Protein AF-A0A2M7SIX5-F1 (afdb_monomer_lite)

Structure (mmCIF, N/CA/C/O backbone):
data_AF-A0A2M7SIX5-F1
#
_entry.id   AF-A0A2M7SIX5-F1
#
loop_
_atom_site.group_PDB
_atom_site.id
_atom_site.type_symbol
_atom_site.label_atom_id
_atom_site.label_alt_id
_atom_site.label_comp_id
_atom_site.label_asym_id
_atom_site.label_entity_id
_atom_site.label_seq_id
_atom_site.pdbx_PDB_ins_code
_atom_site.Cartn_x
_atom_site.Cartn_y
_atom_site.Cartn_z
_atom_site.occupancy
_atom_site.B_iso_or_equiv
_atom_site.auth_seq_id
_atom_site.auth_comp_id
_atom_site.auth_asym_id
_atom_site.auth_atom_id
_atom_site.pdbx_PDB_model_num
ATOM 1 N N . MET A 1 1 ? -36.848 12.813 25.650 1.00 53.94 1 MET A N 1
ATOM 2 C CA . MET A 1 1 ? -36.587 12.038 24.407 1.00 53.94 1 MET A CA 1
ATOM 3 C C . MET A 1 1 ? -35.405 12.541 23.567 1.00 53.94 1 MET A C 1
ATOM 5 O O . MET A 1 1 ? -34.676 11.696 23.067 1.00 53.94 1 MET A O 1
ATOM 9 N N . ARG A 1 2 ? -35.163 13.857 23.403 1.00 48.88 2 ARG A N 1
ATOM 10 C CA . ARG A 1 2 ? -33.995 14.375 22.641 1.00 48.88 2 ARG A CA 1
ATOM 11 C C . ARG A 1 2 ? -32.630 13.976 23.234 1.00 48.88 2 ARG A C 1
ATOM 13 O O . ARG A 1 2 ? -31.758 13.559 22.484 1.00 48.88 2 ARG A O 1
ATOM 20 N N . PHE A 1 3 ? -32.482 14.012 24.560 1.00 49.12 3 PHE A N 1
ATOM 21 C CA . PHE A 1 3 ? -31.235 13.637 25.246 1.00 49.12 3 PHE A CA 1
ATOM 22 C C . PHE A 1 3 ? -30.878 12.147 25.123 1.00 49.12 3 PHE A C 1
ATOM 24 O O . PHE A 1 3 ? -29.717 11.823 24.916 1.00 49.12 3 PHE A O 1
ATOM 31 N N . ILE A 1 4 ? -31.871 11.249 25.155 1.00 58.41 4 ILE A N 1
ATOM 32 C CA . ILE A 1 4 ? -31.653 9.800 24.982 1.00 58.41 4 ILE A CA 1
ATOM 33 C C . ILE A 1 4 ? -31.160 9.496 23.563 1.00 58.41 4 ILE A C 1
ATOM 35 O O . ILE A 1 4 ? -30.237 8.709 23.402 1.00 58.41 4 ILE A O 1
ATOM 39 N N . LYS A 1 5 ? -31.716 10.160 22.536 1.00 44.03 5 LYS A N 1
ATOM 40 C CA . LYS A 1 5 ? -31.252 9.993 21.150 1.00 44.03 5 LYS A CA 1
ATOM 41 C C . LYS A 1 5 ? -29.801 10.447 20.974 1.00 44.03 5 LYS A C 1
ATOM 43 O O . LYS A 1 5 ? -29.026 9.705 20.395 1.00 44.03 5 LYS A O 1
ATOM 48 N N . ILE A 1 6 ? -29.425 11.606 21.520 1.00 59.38 6 ILE A N 1
ATOM 49 C CA . ILE A 1 6 ? -28.048 12.127 21.429 1.00 59.38 6 ILE A CA 1
ATOM 50 C C . ILE A 1 6 ? -27.061 11.198 22.150 1.00 59.38 6 ILE A C 1
ATOM 52 O O . ILE A 1 6 ? -26.016 10.873 21.597 1.00 59.38 6 ILE A O 1
ATOM 56 N N . PHE A 1 7 ? -27.411 10.717 23.347 1.00 58.03 7 PHE A N 1
ATOM 57 C CA . PHE A 1 7 ? -26.554 9.810 24.113 1.00 58.03 7 PHE A CA 1
ATOM 58 C C . PHE A 1 7 ? -26.373 8.454 23.412 1.00 58.03 7 PHE A C 1
ATOM 60 O O . PHE A 1 7 ? -25.257 7.947 23.342 1.00 58.03 7 PHE A O 1
ATOM 67 N N . LEU A 1 8 ? -27.442 7.902 22.821 1.00 57.47 8 LEU A N 1
ATOM 68 C CA . LEU A 1 8 ? -27.376 6.653 22.056 1.00 57.47 8 LEU A CA 1
ATOM 69 C C . LEU A 1 8 ? -26.523 6.808 20.789 1.00 57.47 8 LEU A C 1
ATOM 71 O O . LEU A 1 8 ? -25.744 5.918 20.464 1.00 57.47 8 LEU A O 1
ATOM 75 N N . THR A 1 9 ? -26.630 7.944 20.092 1.00 59.19 9 THR A N 1
ATOM 76 C CA . THR A 1 9 ? -25.809 8.239 18.910 1.00 59.19 9 THR A CA 1
ATOM 77 C C . THR A 1 9 ? -24.333 8.377 19.275 1.00 59.19 9 THR A C 1
ATOM 79 O O . THR A 1 9 ? -23.495 7.791 18.601 1.00 59.19 9 THR A O 1
ATOM 82 N N . ILE A 1 10 ? -24.003 9.082 20.362 1.00 60.16 10 ILE A N 1
ATOM 83 C CA . ILE A 1 10 ? -22.612 9.238 20.815 1.00 60.16 10 ILE A CA 1
ATOM 84 C C . ILE A 1 10 ? -22.032 7.889 21.258 1.00 60.16 10 ILE A C 1
ATOM 86 O O . ILE A 1 10 ? -20.939 7.539 20.826 1.00 60.16 10 ILE A O 1
ATOM 90 N N . ALA A 1 11 ? -22.767 7.101 22.048 1.00 53.88 11 ALA A N 1
ATOM 91 C CA . ALA A 1 11 ? -22.321 5.775 22.477 1.00 53.88 11 ALA A CA 1
ATOM 92 C C . ALA A 1 11 ? -22.113 4.821 21.287 1.00 53.88 11 ALA A C 1
ATOM 94 O O . ALA A 1 11 ? -21.130 4.087 21.252 1.00 53.88 11 ALA A O 1
ATOM 95 N N . CYS A 1 12 ? -22.988 4.876 20.278 1.00 49.22 12 CYS A N 1
ATOM 96 C CA . CYS A 1 12 ? -22.852 4.075 19.064 1.00 49.22 12 CYS A CA 1
ATOM 97 C C . CYS A 1 12 ? -21.658 4.535 18.209 1.00 49.22 12 CYS A C 1
ATOM 99 O O . CYS A 1 12 ? -20.889 3.698 17.753 1.00 49.22 12 CYS A O 1
ATOM 101 N N . CYS A 1 13 ? -21.428 5.845 18.061 1.00 50.84 13 CYS A N 1
ATOM 102 C CA . CYS A 1 13 ? -20.254 6.369 17.358 1.00 50.84 13 CYS A CA 1
ATOM 103 C C . CYS A 1 13 ? -18.944 5.988 18.058 1.00 50.84 13 CYS A C 1
ATOM 105 O O . CYS A 1 13 ? -18.010 5.562 17.388 1.00 50.84 13 CYS A O 1
ATOM 107 N N . VAL A 1 14 ? -18.878 6.093 19.391 1.00 54.91 14 VAL A N 1
ATOM 108 C CA . VAL A 1 14 ? -17.699 5.680 20.170 1.00 54.91 14 VAL A CA 1
ATOM 109 C C . VAL A 1 14 ? -17.465 4.177 20.022 1.00 54.91 14 VAL A C 1
ATOM 111 O O . VAL A 1 14 ? -16.345 3.773 19.744 1.00 54.91 14 VAL A O 1
ATOM 114 N N . PHE A 1 15 ? -18.514 3.355 20.103 1.00 49.53 15 PHE A N 1
ATOM 115 C CA . PHE A 1 15 ? -18.397 1.904 19.945 1.00 49.53 15 PHE A CA 1
ATOM 116 C C . PHE A 1 15 ? -17.974 1.493 18.523 1.00 49.53 15 PHE A C 1
ATOM 118 O O . PHE A 1 15 ? -17.108 0.640 18.359 1.00 49.53 15 PHE A O 1
ATOM 125 N N . VAL A 1 16 ? -18.511 2.136 17.481 1.00 53.06 16 VAL A N 1
ATOM 126 C CA . VAL A 1 16 ? -18.127 1.886 16.078 1.00 53.06 16 VAL A CA 1
ATOM 127 C C . VAL A 1 16 ? -16.693 2.346 15.792 1.00 53.06 16 VAL A C 1
ATOM 129 O O . VAL A 1 16 ? -15.974 1.662 15.064 1.00 53.06 16 VAL A O 1
ATOM 132 N N . LEU A 1 17 ? -16.251 3.464 16.378 1.00 50.28 17 LEU A N 1
ATOM 133 C CA . LEU A 1 17 ? -14.862 3.933 16.294 1.00 50.28 17 LEU A CA 1
ATOM 134 C C . LEU A 1 17 ? -13.905 2.991 17.034 1.00 50.28 17 LEU A C 1
ATOM 136 O O . LEU A 1 17 ? -12.850 2.660 16.499 1.00 50.28 17 LEU A O 1
ATOM 140 N N . SER A 1 18 ? -14.292 2.505 18.217 1.00 51.19 18 SER A N 1
ATOM 141 C CA . SER A 1 18 ? -13.538 1.488 18.954 1.00 51.19 18 SER A CA 1
ATOM 142 C C . SER A 1 18 ? -13.409 0.195 18.147 1.00 51.19 18 SER A C 1
ATOM 144 O O . SER A 1 18 ? -12.294 -0.276 17.974 1.00 51.19 18 SER A O 1
ATOM 146 N N . LEU A 1 19 ? -14.494 -0.315 17.553 1.00 49.75 19 LEU A N 1
ATOM 147 C CA . LEU A 1 19 ? -14.470 -1.520 16.709 1.00 49.75 19 LEU A CA 1
ATOM 148 C C . LEU A 1 19 ? -13.652 -1.348 15.418 1.00 49.75 19 LEU A C 1
ATOM 150 O O . LEU A 1 19 ? -12.968 -2.280 14.999 1.00 49.75 19 LEU A O 1
ATOM 154 N N . ARG A 1 20 ? -13.713 -0.171 14.771 1.00 51.44 20 ARG A N 1
ATOM 155 C CA . ARG A 1 20 ? -12.854 0.151 13.614 1.00 51.44 20 ARG A CA 1
ATOM 156 C C . ARG A 1 20 ? -11.374 0.093 14.001 1.00 51.44 20 ARG A C 1
ATOM 158 O O . ARG A 1 20 ? -10.582 -0.460 13.244 1.00 51.44 20 ARG A O 1
ATOM 165 N N . ASN A 1 21 ? -11.025 0.626 15.170 1.00 54.38 21 ASN A N 1
ATOM 166 C CA . ASN A 1 21 ? -9.646 0.671 15.655 1.00 54.38 21 ASN A CA 1
ATOM 167 C C . ASN A 1 21 ? -9.154 -0.682 16.187 1.00 54.38 21 ASN A C 1
ATOM 169 O O . ASN A 1 21 ? -7.981 -0.985 16.019 1.00 54.38 21 ASN A O 1
ATOM 173 N N . SER A 1 22 ? -10.027 -1.518 16.761 1.00 51.16 22 SER A N 1
ATOM 174 C CA . SER A 1 22 ? -9.676 -2.873 17.221 1.00 51.16 22 SER A CA 1
ATOM 175 C C . SER A 1 22 ? -9.166 -3.778 16.098 1.00 51.16 22 SER A C 1
ATOM 177 O O . SER A 1 22 ? -8.464 -4.745 16.365 1.00 51.16 22 SER A O 1
ATOM 179 N N . TYR A 1 23 ? -9.514 -3.474 14.844 1.00 59.09 23 TYR A N 1
ATOM 180 C CA . TYR A 1 23 ? -9.120 -4.276 13.687 1.00 59.09 23 TYR A CA 1
ATOM 181 C C . TYR A 1 23 ? -7.961 -3.682 12.868 1.00 59.09 23 TYR A C 1
ATOM 183 O O . TYR A 1 23 ? -7.355 -4.370 12.044 1.00 59.09 23 TYR A O 1
ATOM 191 N N . ALA A 1 24 ? -7.628 -2.411 13.092 1.00 54.94 24 ALA A N 1
ATOM 192 C CA . ALA A 1 24 ? -6.429 -1.804 12.536 1.00 54.94 24 ALA A CA 1
ATOM 193 C C . ALA A 1 24 ? -5.253 -2.109 13.473 1.00 54.94 24 ALA A C 1
ATOM 195 O O . ALA A 1 24 ? -5.086 -1.470 14.510 1.00 54.94 24 ALA A O 1
ATOM 196 N N . GLY A 1 25 ? -4.461 -3.129 13.150 1.00 58.00 25 GLY A N 1
ATOM 197 C CA . GLY A 1 25 ? -3.472 -3.629 14.098 1.00 58.00 25 GLY A CA 1
ATOM 198 C C . GLY A 1 25 ? -2.509 -4.672 13.535 1.00 58.00 25 GLY A C 1
ATOM 199 O O . GLY A 1 25 ? -2.577 -5.010 12.345 1.00 58.00 25 GLY A O 1
ATOM 200 N N . PRO A 1 26 ? -1.582 -5.146 14.386 1.00 51.16 26 PRO A N 1
ATOM 201 C CA . PRO A 1 26 ? -0.612 -6.166 14.021 1.00 51.16 26 PRO A CA 1
ATOM 202 C C . PRO A 1 26 ? -1.296 -7.490 13.674 1.00 51.16 26 PRO A C 1
ATOM 204 O O . PRO A 1 26 ? -2.333 -7.833 14.241 1.00 51.16 26 PRO A O 1
ATOM 207 N N . ASN A 1 27 ? -0.719 -8.256 12.746 1.00 50.25 27 ASN A N 1
ATOM 208 C CA . ASN A 1 27 ? -1.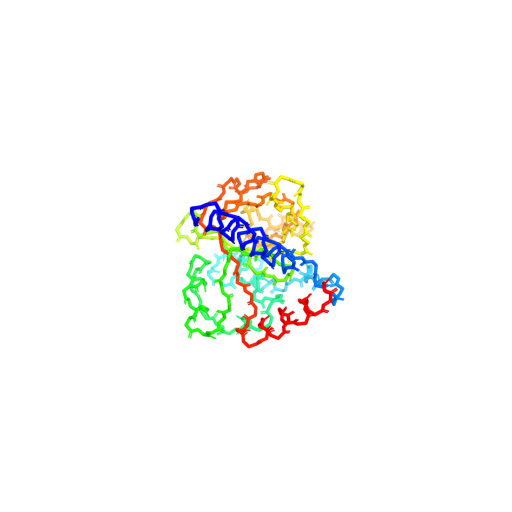163 -9.636 12.541 1.00 50.25 27 ASN A CA 1
ATOM 209 C C . ASN A 1 27 ? -0.641 -10.467 13.725 1.00 50.25 27 ASN A C 1
ATOM 211 O O . ASN A 1 27 ? 0.566 -10.513 13.952 1.00 50.25 27 ASN A O 1
ATOM 215 N N . GLU A 1 28 ? -1.510 -11.174 14.457 1.00 46.97 28 GLU A N 1
ATOM 216 C CA . GLU A 1 28 ? -1.077 -12.067 15.554 1.00 46.97 28 GLU A CA 1
ATOM 217 C C . GLU A 1 28 ? -0.125 -13.188 15.075 1.00 46.97 28 GLU A C 1
ATOM 219 O O . GLU A 1 28 ? 0.549 -13.843 15.869 1.00 46.97 28 GLU A O 1
ATOM 224 N N . SER A 1 29 ? -0.011 -13.386 13.759 1.00 38.78 29 SER A N 1
ATOM 225 C CA . SER A 1 29 ? 0.872 -14.352 13.110 1.00 38.78 29 SER A CA 1
ATOM 226 C C . SER A 1 29 ? 2.280 -13.810 12.812 1.00 38.78 29 SER A C 1
ATOM 228 O O . SER A 1 29 ? 2.776 -14.013 11.708 1.00 38.78 29 SER A O 1
ATOM 230 N N . GLY A 1 30 ? 2.927 -13.127 13.760 1.00 40.81 30 GLY A N 1
ATOM 231 C CA . GLY A 1 30 ? 4.314 -12.661 13.622 1.00 40.81 30 GLY A CA 1
ATOM 232 C C . GLY A 1 30 ? 4.542 -11.632 12.501 1.00 40.81 30 GLY A C 1
ATOM 233 O O . GLY A 1 30 ? 3.728 -11.441 11.600 1.00 40.81 30 GLY A O 1
ATOM 234 N N . SER A 1 31 ? 5.681 -10.937 12.550 1.00 42.91 31 SER A N 1
ATOM 235 C CA . SER A 1 31 ? 6.054 -9.966 11.517 1.00 42.91 31 SER A CA 1
ATOM 236 C C . SER A 1 31 ? 6.064 -10.641 10.146 1.00 42.91 31 SER A C 1
ATOM 238 O O . SER A 1 31 ? 6.771 -11.634 9.953 1.00 42.91 31 SER A O 1
ATOM 240 N N . ILE A 1 32 ? 5.304 -10.100 9.195 1.00 53.12 32 ILE A N 1
ATOM 241 C CA . ILE A 1 32 ? 5.251 -10.630 7.832 1.00 53.12 32 ILE A CA 1
ATOM 242 C C . ILE A 1 32 ? 6.652 -10.552 7.229 1.00 53.12 32 ILE A C 1
ATOM 244 O O . ILE A 1 32 ? 7.206 -9.467 7.043 1.00 53.12 32 ILE A O 1
ATOM 248 N N . ALA A 1 33 ? 7.226 -11.717 6.930 1.00 53.09 33 ALA A N 1
ATOM 249 C CA . ALA A 1 33 ? 8.491 -11.822 6.226 1.00 53.09 33 ALA A CA 1
ATOM 250 C C . ALA A 1 33 ? 8.282 -11.353 4.779 1.00 53.09 33 ALA A C 1
ATOM 252 O O . ALA A 1 33 ? 7.840 -12.112 3.919 1.00 53.09 33 ALA A O 1
ATOM 253 N N . VAL A 1 34 ? 8.555 -10.075 4.528 1.00 58.84 34 VAL A N 1
ATOM 254 C CA . VAL A 1 34 ? 8.598 -9.511 3.178 1.00 58.84 34 VAL A CA 1
ATOM 255 C C . VAL A 1 34 ? 9.927 -9.905 2.540 1.00 58.84 34 VAL A C 1
ATOM 257 O O . VAL A 1 34 ? 10.988 -9.759 3.141 1.00 58.84 34 VAL A O 1
ATOM 260 N N . VAL A 1 35 ? 9.862 -10.433 1.325 1.00 58.84 35 VAL A N 1
ATOM 261 C CA . VAL A 1 35 ? 11.001 -10.912 0.550 1.00 58.84 35 VAL A CA 1
ATOM 262 C C . VAL A 1 35 ? 11.918 -9.739 0.195 1.00 58.84 35 VAL A C 1
ATOM 264 O O . VAL A 1 35 ? 11.567 -8.885 -0.618 1.00 58.84 35 VAL A O 1
ATOM 267 N N . ASP A 1 36 ? 13.123 -9.739 0.770 1.00 52.62 36 ASP A N 1
ATOM 268 C CA . ASP A 1 36 ? 14.182 -8.754 0.488 1.00 52.62 36 ASP A CA 1
ATOM 269 C C . ASP A 1 36 ? 14.844 -8.965 -0.884 1.00 52.62 36 ASP A C 1
ATOM 271 O O . ASP A 1 36 ? 15.360 -8.031 -1.487 1.00 52.62 36 ASP A O 1
ATOM 275 N N . ASN A 1 37 ? 14.817 -10.199 -1.392 1.00 49.09 37 ASN A N 1
ATOM 276 C CA . ASN A 1 37 ? 15.449 -10.604 -2.647 1.00 49.09 37 ASN A CA 1
ATOM 277 C C . ASN A 1 37 ? 14.391 -11.111 -3.638 1.00 49.09 37 ASN A C 1
ATOM 279 O O . ASN A 1 37 ? 14.322 -12.310 -3.921 1.00 49.09 37 ASN A O 1
ATOM 283 N N . TYR A 1 38 ? 13.531 -10.231 -4.161 1.00 54.56 38 TYR A N 1
ATOM 284 C CA . TYR A 1 38 ? 12.647 -10.637 -5.258 1.00 54.56 38 TYR A CA 1
ATOM 285 C C . TYR A 1 38 ? 13.460 -10.706 -6.559 1.00 54.56 38 TYR A C 1
ATOM 287 O O . TYR A 1 38 ? 14.198 -9.783 -6.903 1.00 54.56 38 TYR A O 1
ATOM 295 N N . LYS A 1 39 ? 13.355 -11.823 -7.293 1.00 49.94 39 LYS A N 1
ATOM 296 C CA . LYS A 1 39 ? 13.975 -11.975 -8.619 1.00 49.94 39 LYS A CA 1
ATOM 297 C C . LYS A 1 39 ? 13.284 -11.027 -9.605 1.00 49.94 39 LYS A C 1
ATOM 299 O O . LYS A 1 39 ? 12.345 -11.402 -10.283 1.00 49.94 39 LYS A O 1
ATOM 304 N N . ILE A 1 40 ? 13.711 -9.778 -9.670 1.00 48.44 40 ILE A N 1
ATOM 305 C CA . ILE A 1 40 ? 14.761 -9.387 -10.603 1.00 48.44 40 ILE A CA 1
ATOM 306 C C . ILE A 1 40 ? 14.713 -9.955 -12.037 1.00 48.44 40 ILE A C 1
ATOM 308 O O . ILE A 1 40 ? 15.785 -10.260 -12.551 1.00 48.44 40 ILE A O 1
ATOM 312 N N . PHE A 1 41 ? 13.565 -10.212 -12.675 1.00 41.72 41 PHE A N 1
ATOM 313 C CA . PHE A 1 41 ? 13.570 -10.733 -14.053 1.00 41.72 41 PHE A CA 1
ATOM 314 C C . PHE A 1 41 ? 13.991 -9.635 -15.052 1.00 41.72 41 PHE A C 1
ATOM 316 O O . PHE A 1 41 ? 13.436 -8.544 -15.051 1.00 41.72 41 PHE A O 1
ATOM 323 N N . GLY A 1 42 ? 14.996 -9.905 -15.894 1.00 46.56 42 GLY A N 1
ATOM 324 C CA . GLY A 1 42 ? 15.489 -8.960 -16.905 1.00 46.56 42 GLY A CA 1
ATOM 325 C C . GLY A 1 42 ? 16.957 -9.192 -17.280 1.00 46.56 42 GLY A C 1
ATOM 326 O O . GLY A 1 42 ? 17.703 -9.834 -16.543 1.00 46.56 42 GLY A O 1
ATOM 327 N N . LYS A 1 43 ? 17.390 -8.694 -18.447 1.00 49.75 43 LYS A N 1
ATOM 328 C CA . LYS A 1 43 ? 18.822 -8.621 -18.791 1.00 49.75 43 LYS A CA 1
ATOM 329 C C . LYS A 1 43 ? 19.417 -7.363 -18.154 1.00 49.75 43 LYS A C 1
ATOM 331 O O . LYS A 1 43 ? 18.751 -6.334 -18.135 1.00 49.75 43 LYS A O 1
ATOM 336 N N . ILE A 1 44 ? 20.666 -7.436 -17.689 1.00 50.97 44 ILE A N 1
ATOM 337 C CA . ILE A 1 44 ? 21.427 -6.266 -17.213 1.00 50.97 44 ILE A CA 1
ATOM 338 C C . ILE A 1 44 ? 21.346 -5.155 -18.270 1.00 50.97 44 ILE A C 1
ATOM 340 O O . ILE A 1 44 ? 21.653 -5.401 -19.439 1.00 50.97 44 ILE A O 1
ATOM 344 N N . GLY A 1 45 ? 20.914 -3.959 -17.864 1.00 49.38 45 GLY A N 1
ATOM 345 C CA . GLY A 1 45 ? 20.752 -2.801 -18.748 1.00 49.38 45 GLY A CA 1
ATOM 346 C C . GLY A 1 45 ? 19.454 -2.761 -19.568 1.00 49.38 45 GLY A C 1
ATOM 347 O O . GLY A 1 45 ? 19.318 -1.885 -20.417 1.00 49.38 45 GLY A O 1
ATOM 348 N N . ALA A 1 46 ? 18.501 -3.674 -19.347 1.00 51.78 46 ALA A N 1
ATOM 349 C CA . ALA A 1 46 ? 17.167 -3.555 -19.930 1.00 51.78 46 ALA A CA 1
ATOM 350 C C . ALA A 1 46 ? 16.396 -2.396 -19.275 1.00 51.78 46 ALA A C 1
ATOM 352 O O . ALA A 1 46 ? 16.350 -2.285 -18.048 1.00 51.78 46 ALA A O 1
ATOM 353 N N . GLU A 1 47 ? 15.765 -1.549 -20.091 1.00 49.16 47 GLU A N 1
ATOM 354 C CA . GLU A 1 47 ? 14.761 -0.608 -19.597 1.00 49.16 47 GLU A CA 1
ATOM 355 C C . GLU A 1 47 ? 13.611 -1.391 -18.958 1.00 49.16 47 GLU A C 1
ATOM 357 O O . GLU A 1 47 ? 13.171 -2.413 -19.498 1.00 49.16 47 GLU A O 1
ATOM 362 N N . SER A 1 48 ? 13.128 -0.913 -17.809 1.00 49.69 48 SER A N 1
ATOM 363 C CA . SER A 1 48 ? 11.923 -1.438 -17.171 1.00 49.69 48 SER A CA 1
ATOM 364 C C . SER A 1 48 ? 10.759 -1.326 -18.161 1.00 49.69 48 SER A C 1
ATOM 366 O O . SER A 1 48 ? 10.181 -0.256 -18.350 1.00 49.69 48 SER A O 1
ATOM 368 N N . ARG A 1 49 ? 10.408 -2.440 -18.803 1.00 45.56 49 ARG A N 1
ATOM 369 C CA . ARG A 1 49 ? 9.101 -2.605 -19.436 1.00 45.56 49 ARG A CA 1
ATOM 370 C C . ARG A 1 49 ? 8.126 -3.079 -18.367 1.00 45.56 49 ARG A C 1
ATOM 372 O O . ARG A 1 49 ? 8.536 -3.753 -17.424 1.00 45.56 49 ARG A O 1
ATOM 379 N N . ILE A 1 50 ? 6.855 -2.722 -18.542 1.00 47.78 50 ILE A N 1
ATOM 380 C CA . ILE A 1 50 ? 5.707 -3.227 -17.774 1.00 47.78 50 ILE A CA 1
ATOM 381 C C . ILE A 1 50 ? 5.968 -4.684 -17.344 1.00 47.78 50 ILE A C 1
ATOM 383 O O . ILE A 1 50 ? 6.161 -5.545 -18.204 1.00 47.78 50 ILE A O 1
ATOM 387 N N . GLY A 1 51 ? 6.014 -4.937 -16.031 1.00 48.91 51 GLY A N 1
ATOM 388 C CA . GLY A 1 51 ? 6.237 -6.267 -15.446 1.00 48.91 51 GLY A CA 1
ATOM 389 C C . GLY A 1 51 ? 7.649 -6.568 -14.918 1.00 48.91 51 GLY A C 1
ATOM 390 O O . GLY A 1 51 ? 7.892 -7.704 -14.504 1.00 48.91 51 GLY A O 1
ATOM 391 N N . TYR A 1 52 ? 8.584 -5.607 -14.928 1.00 61.22 52 TYR A N 1
ATOM 392 C CA . TYR A 1 52 ? 9.931 -5.809 -14.382 1.00 61.22 52 TYR A CA 1
ATOM 393 C C . TYR A 1 52 ? 10.347 -4.716 -13.394 1.00 61.22 52 TYR A C 1
ATOM 395 O O . TYR A 1 52 ? 10.602 -3.575 -13.773 1.00 61.22 52 TYR A O 1
ATOM 403 N N . GLY A 1 53 ? 10.477 -5.097 -12.121 1.00 66.25 53 GLY A N 1
ATOM 404 C CA . GLY A 1 53 ? 11.003 -4.231 -11.064 1.00 66.25 53 GLY A CA 1
ATOM 405 C C . GLY A 1 53 ? 10.028 -3.166 -10.558 1.00 66.25 53 GLY A C 1
ATOM 406 O O . GLY A 1 53 ? 10.453 -2.253 -9.865 1.00 66.25 53 GLY A O 1
ATOM 407 N N . GLN A 1 54 ? 8.742 -3.253 -10.908 1.00 81.19 54 GLN A N 1
ATOM 408 C CA . GLN A 1 54 ? 7.743 -2.253 -10.535 1.00 81.19 54 GLN A CA 1
ATOM 409 C C . GLN A 1 54 ? 7.088 -2.562 -9.184 1.00 81.19 54 GLN A C 1
ATOM 411 O O . GLN A 1 54 ? 7.083 -3.703 -8.714 1.00 81.19 54 GLN A O 1
ATOM 416 N N . CYS A 1 55 ? 6.475 -1.546 -8.573 1.00 89.19 55 CYS A N 1
ATOM 417 C CA . CYS A 1 55 ? 5.791 -1.661 -7.283 1.00 89.19 55 CYS A CA 1
ATOM 418 C C . CYS A 1 55 ? 4.724 -2.775 -7.260 1.00 89.19 55 CYS A C 1
ATOM 420 O O . CYS A 1 55 ? 4.636 -3.539 -6.298 1.00 89.19 55 CYS A O 1
ATOM 422 N N . VAL A 1 56 ? 3.977 -2.948 -8.356 1.00 89.69 56 VAL A N 1
ATOM 423 C CA . VAL A 1 56 ? 2.973 -4.017 -8.515 1.00 89.69 56 VAL A CA 1
ATOM 424 C C . VAL A 1 56 ? 3.608 -5.413 -8.513 1.00 89.69 56 VAL A C 1
ATOM 426 O O . VAL A 1 56 ? 3.051 -6.346 -7.932 1.00 89.69 56 VAL A O 1
ATOM 429 N N . ASP A 1 57 ? 4.777 -5.576 -9.132 1.00 83.94 57 ASP A N 1
ATOM 430 C CA . ASP A 1 57 ? 5.470 -6.867 -9.191 1.00 83.94 57 ASP A CA 1
ATOM 431 C C . ASP A 1 57 ? 6.033 -7.248 -7.822 1.00 83.94 57 ASP A C 1
ATOM 433 O O . ASP A 1 57 ? 5.910 -8.398 -7.392 1.00 83.94 57 ASP A O 1
ATOM 437 N N . PHE A 1 58 ? 6.578 -6.266 -7.099 1.00 86.31 58 PHE A N 1
ATOM 438 C CA . PHE A 1 58 ? 6.991 -6.439 -5.711 1.00 86.31 58 PHE A CA 1
ATOM 439 C C . PHE A 1 58 ? 5.823 -6.897 -4.830 1.00 86.31 58 PHE A C 1
ATOM 441 O O . PHE A 1 58 ? 5.974 -7.832 -4.039 1.00 86.31 58 PHE A O 1
ATOM 448 N N . VAL A 1 59 ? 4.637 -6.306 -5.005 1.00 89.50 59 VAL A N 1
ATOM 449 C CA . VAL A 1 59 ? 3.430 -6.749 -4.299 1.00 89.50 59 VAL A CA 1
ATOM 450 C C . VAL A 1 59 ? 3.095 -8.203 -4.632 1.00 89.50 59 VAL A C 1
ATOM 452 O O . VAL A 1 59 ? 2.935 -9.004 -3.716 1.00 89.50 59 VAL A O 1
ATOM 455 N N . LYS A 1 60 ? 3.066 -8.590 -5.912 1.00 86.50 60 LYS A N 1
ATOM 456 C CA . LYS A 1 60 ? 2.786 -9.979 -6.334 1.00 86.50 60 LYS A CA 1
ATOM 457 C C . LYS A 1 60 ? 3.798 -10.994 -5.793 1.00 86.50 60 LYS A C 1
ATOM 459 O O . LYS A 1 60 ? 3.434 -12.131 -5.499 1.00 86.50 60 LYS A O 1
ATOM 464 N N . ALA A 1 61 ? 5.064 -10.606 -5.648 1.00 82.00 61 ALA A N 1
ATOM 465 C CA . ALA A 1 61 ? 6.095 -11.478 -5.087 1.00 82.00 61 ALA A CA 1
ATOM 466 C C . ALA A 1 61 ? 5.858 -11.801 -3.599 1.00 82.00 61 ALA A C 1
ATOM 468 O O . ALA A 1 61 ? 6.259 -12.863 -3.132 1.00 82.00 61 ALA A O 1
ATOM 469 N N . ASN A 1 62 ? 5.189 -10.905 -2.872 1.00 83.12 62 ASN A N 1
ATOM 470 C CA . ASN A 1 62 ? 4.973 -10.996 -1.426 1.00 83.12 62 ASN A CA 1
ATOM 471 C C . ASN A 1 62 ? 3.533 -11.371 -1.040 1.00 83.12 62 ASN A C 1
ATOM 473 O O . ASN A 1 62 ? 3.291 -11.908 0.038 1.00 83.12 62 ASN A O 1
ATOM 477 N N . ARG A 1 63 ? 2.570 -11.111 -1.924 1.00 86.06 63 ARG A N 1
ATOM 478 C CA . ARG A 1 63 ? 1.163 -11.493 -1.803 1.00 86.06 63 ARG A CA 1
ATOM 479 C C . ARG A 1 63 ? 0.855 -12.545 -2.856 1.00 86.06 63 ARG A C 1
ATOM 481 O O . ARG A 1 63 ? 0.424 -12.230 -3.964 1.00 86.06 63 ARG A O 1
ATOM 488 N N . VAL A 1 64 ? 1.126 -13.806 -2.512 1.00 81.88 64 VAL A N 1
ATOM 489 C CA . VAL A 1 64 ? 0.956 -14.956 -3.423 1.00 81.88 64 VAL A CA 1
ATOM 490 C C . VAL A 1 64 ? -0.481 -15.061 -3.935 1.00 81.88 64 VAL A C 1
ATOM 492 O O . VAL A 1 64 ? -0.706 -15.410 -5.088 1.00 81.88 64 VAL A O 1
ATOM 495 N N . ASP A 1 65 ? -1.452 -14.664 -3.116 1.00 84.38 65 ASP A N 1
ATOM 496 C CA . ASP A 1 65 ? -2.865 -14.582 -3.477 1.00 84.38 65 ASP A CA 1
ATOM 497 C C . ASP A 1 65 ? -3.176 -13.540 -4.565 1.00 84.38 65 ASP A C 1
ATOM 499 O O . ASP A 1 65 ? -4.261 -13.574 -5.132 1.00 84.38 65 ASP A O 1
ATOM 503 N N . LEU A 1 66 ? -2.248 -12.630 -4.877 1.00 89.19 66 LEU A N 1
ATOM 504 C CA . LEU A 1 66 ? -2.378 -11.619 -5.932 1.00 89.19 66 LEU A CA 1
ATOM 505 C C . LEU A 1 66 ? -1.624 -11.991 -7.222 1.00 89.19 66 LEU A C 1
ATOM 507 O O . LEU A 1 66 ? -1.650 -11.228 -8.196 1.00 89.19 66 LEU A O 1
ATOM 511 N N . GLN A 1 67 ? -0.933 -13.137 -7.244 1.00 86.06 67 GLN A N 1
ATOM 512 C CA . GLN A 1 67 ? -0.194 -13.618 -8.412 1.00 86.06 67 GLN A CA 1
ATOM 513 C C . GLN A 1 67 ? -1.136 -14.030 -9.548 1.00 86.06 67 GLN A C 1
ATOM 515 O O . GLN A 1 67 ? -2.249 -14.497 -9.330 1.00 86.06 67 GLN A O 1
ATOM 520 N N . GLY A 1 68 ? -0.686 -13.847 -10.793 1.00 84.44 68 GLY A N 1
ATOM 521 C CA . GLY A 1 68 ? -1.453 -14.211 -11.992 1.00 84.44 68 GLY A CA 1
ATOM 522 C C . GLY A 1 68 ? -2.586 -13.248 -12.370 1.00 84.44 68 GLY A C 1
ATOM 523 O O . GLY A 1 68 ? -3.130 -13.368 -13.463 1.00 84.44 68 GLY A O 1
ATOM 524 N N . ILE A 1 69 ? -2.908 -12.261 -11.531 1.00 87.50 69 ILE A N 1
ATOM 525 C CA . ILE A 1 69 ? -3.934 -11.255 -11.830 1.00 87.50 69 ILE A CA 1
ATOM 526 C C . ILE A 1 69 ? -3.304 -10.083 -12.600 1.00 87.50 69 ILE A C 1
ATOM 528 O O . ILE A 1 69 ? -2.238 -9.571 -12.235 1.00 87.50 69 ILE A O 1
ATOM 532 N N . SER A 1 70 ? -3.950 -9.655 -13.685 1.00 88.62 70 SER A N 1
ATOM 533 C CA . SER A 1 70 ? -3.541 -8.473 -14.451 1.00 88.62 70 SER A CA 1
ATOM 534 C C . SER A 1 70 ? -4.270 -7.233 -13.947 1.00 88.62 70 SER A C 1
ATOM 536 O O . SER A 1 70 ? -5.494 -7.236 -13.850 1.00 88.62 70 SER A O 1
ATOM 538 N N . TYR A 1 71 ? -3.514 -6.176 -13.653 1.00 86.38 71 TYR A N 1
ATOM 539 C CA . TYR A 1 71 ? -4.053 -4.897 -13.180 1.00 86.38 71 TYR A CA 1
ATOM 540 C C . TYR A 1 71 ? -3.803 -3.751 -14.160 1.00 86.38 71 TYR A C 1
ATOM 542 O O . TYR A 1 71 ? -4.401 -2.695 -14.001 1.00 86.38 71 TYR A O 1
ATOM 550 N N . GLU A 1 72 ? -2.927 -3.951 -15.150 1.00 84.25 72 GLU A N 1
ATOM 551 C CA . GLU A 1 72 ? -2.303 -2.908 -15.985 1.00 84.25 72 GLU A CA 1
ATOM 552 C C . GLU A 1 72 ? -1.445 -1.922 -15.173 1.00 84.25 72 GLU A C 1
ATOM 554 O O . GLU A 1 72 ? -0.239 -1.842 -15.402 1.00 84.25 72 GLU A O 1
ATOM 559 N N . TYR A 1 73 ? -2.025 -1.265 -14.163 1.00 89.00 73 TYR A N 1
ATOM 560 C CA . TYR A 1 73 ? -1.388 -0.256 -13.316 1.00 89.00 73 TYR A CA 1
ATOM 561 C C . TYR A 1 73 ? -1.795 -0.387 -11.839 1.00 89.00 73 TYR A C 1
ATOM 563 O O . TYR A 1 73 ? -2.826 -0.979 -11.508 1.00 89.00 73 TYR A O 1
ATOM 571 N N . ALA A 1 74 ? -1.001 0.207 -10.944 1.00 93.50 74 ALA A N 1
ATOM 572 C CA . ALA A 1 74 ? -1.251 0.222 -9.501 1.00 93.50 74 ALA A CA 1
ATOM 573 C C . ALA A 1 74 ? -2.601 0.872 -9.145 1.00 93.50 74 ALA A C 1
ATOM 575 O O . ALA A 1 74 ? -3.371 0.305 -8.370 1.00 93.50 74 ALA A O 1
ATOM 576 N N . ALA A 1 75 ? -2.935 2.005 -9.771 1.00 95.50 75 ALA A N 1
ATOM 577 C CA . ALA A 1 75 ? -4.188 2.729 -9.542 1.00 95.50 75 ALA A CA 1
ATOM 578 C C . ALA A 1 75 ? -5.451 1.899 -9.852 1.00 95.50 75 ALA A C 1
ATOM 580 O O . ALA A 1 75 ? -6.515 2.150 -9.291 1.00 95.50 75 ALA A O 1
ATOM 581 N N . ASN A 1 76 ? -5.346 0.882 -10.714 1.00 95.94 76 ASN A N 1
ATOM 582 C CA . ASN A 1 76 ? -6.469 0.029 -11.103 1.00 95.94 76 ASN A CA 1
ATOM 583 C C . ASN A 1 76 ? -6.629 -1.212 -10.199 1.00 95.94 76 ASN A C 1
ATOM 585 O O . ASN A 1 76 ? -7.663 -1.884 -10.252 1.00 95.94 76 ASN A O 1
ATOM 589 N N . MET A 1 77 ? -5.648 -1.513 -9.335 1.00 96.50 77 MET A N 1
ATOM 590 C CA .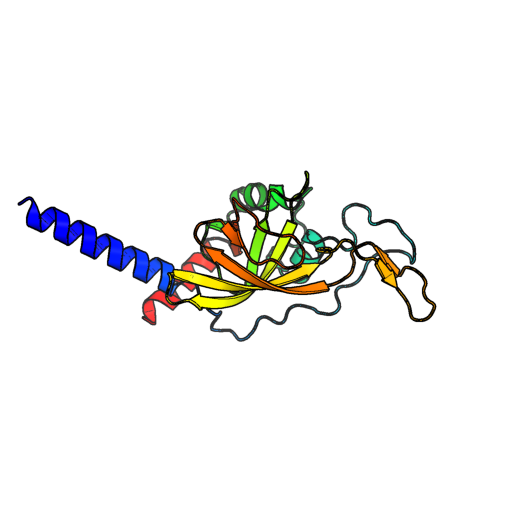 MET A 1 77 ? -5.704 -2.672 -8.434 1.00 96.50 77 MET A CA 1
ATOM 591 C C . MET A 1 77 ? -6.978 -2.718 -7.574 1.00 96.50 77 MET A C 1
ATOM 593 O O . MET A 1 77 ? -7.586 -3.789 -7.519 1.00 96.50 77 MET A O 1
ATOM 597 N N . PRO A 1 78 ? -7.450 -1.610 -6.956 1.00 97.12 78 PRO A N 1
ATOM 598 C CA . PRO A 1 78 ? -8.679 -1.638 -6.168 1.00 97.12 78 PRO A CA 1
ATOM 599 C C . PRO A 1 78 ? -9.898 -2.073 -6.985 1.00 97.12 78 PRO A C 1
ATOM 601 O O . PRO A 1 78 ? -10.684 -2.901 -6.541 1.00 97.12 78 PRO A O 1
ATOM 604 N N . LYS A 1 79 ? -10.057 -1.561 -8.208 1.00 96.50 79 LYS A N 1
ATOM 605 C CA . LYS A 1 79 ? -11.208 -1.908 -9.050 1.00 96.50 79 LYS A CA 1
ATOM 606 C C . LYS A 1 79 ? -11.211 -3.399 -9.391 1.00 96.50 79 LYS A C 1
ATOM 608 O O . LYS A 1 79 ? -12.194 -4.080 -9.123 1.00 96.50 79 LYS A O 1
ATOM 613 N N . VAL A 1 80 ? -10.094 -3.906 -9.915 1.00 96.75 80 VAL A N 1
ATOM 614 C CA . VAL A 1 80 ? -9.965 -5.314 -10.325 1.00 96.75 80 VAL A CA 1
ATOM 615 C C . VAL A 1 80 ? -10.171 -6.261 -9.144 1.00 96.75 80 VAL A C 1
ATOM 617 O O . VAL A 1 80 ? -10.868 -7.265 -9.264 1.00 96.75 80 VAL A O 1
ATOM 620 N N . LEU A 1 81 ? -9.585 -5.955 -7.986 1.00 96.88 81 LEU A N 1
ATOM 621 C CA . LEU A 1 81 ? -9.653 -6.847 -6.827 1.00 96.88 81 LEU A CA 1
ATOM 622 C C . LEU A 1 81 ? -11.011 -6.798 -6.132 1.00 96.88 81 LEU A C 1
ATOM 624 O O . LEU A 1 81 ? -11.451 -7.816 -5.599 1.00 96.88 81 LEU A O 1
ATOM 628 N N . LYS A 1 82 ? -11.730 -5.675 -6.223 1.00 96.31 82 LYS A N 1
ATOM 629 C CA . LYS A 1 82 ? -13.130 -5.608 -5.801 1.00 96.31 82 LYS A CA 1
ATOM 630 C C . LYS A 1 82 ? -13.994 -6.609 -6.569 1.00 96.31 82 LYS A C 1
ATOM 632 O O . LYS A 1 82 ? -14.787 -7.316 -5.948 1.00 96.31 82 LYS A O 1
ATOM 637 N N . ASP A 1 83 ? -13.807 -6.695 -7.886 1.00 96.69 83 ASP A N 1
ATOM 638 C CA . ASP A 1 83 ? -14.548 -7.614 -8.762 1.00 96.69 83 ASP A CA 1
ATOM 639 C C . ASP A 1 83 ? -14.184 -9.090 -8.502 1.00 96.69 83 ASP A C 1
ATOM 641 O O . ASP A 1 83 ? -14.977 -9.989 -8.777 1.00 96.69 83 ASP A O 1
ATOM 645 N N . LEU A 1 84 ? -13.010 -9.346 -7.911 1.00 95.62 84 LEU A N 1
ATOM 646 C CA . LEU A 1 84 ? -12.528 -10.673 -7.504 1.00 95.62 84 LEU A CA 1
ATOM 647 C C . LEU A 1 84 ? -12.804 -11.009 -6.026 1.00 95.62 84 LEU A C 1
ATOM 649 O O . LEU A 1 84 ? -12.231 -11.961 -5.489 1.00 95.62 84 LEU A O 1
ATOM 653 N N . ASP A 1 85 ? -13.688 -10.242 -5.387 1.00 96.56 85 ASP A N 1
ATOM 654 C CA . ASP A 1 85 ? -14.139 -10.418 -4.004 1.00 96.56 85 ASP A CA 1
ATOM 655 C C . ASP A 1 85 ? -13.038 -10.275 -2.936 1.00 96.56 85 ASP A C 1
ATOM 657 O O . ASP A 1 85 ? -13.025 -10.957 -1.909 1.00 96.56 85 ASP A O 1
ATOM 661 N N . TYR A 1 86 ? -12.107 -9.349 -3.160 1.00 96.75 86 TYR A N 1
ATOM 662 C CA . TYR A 1 86 ? -11.195 -8.877 -2.120 1.00 96.75 86 TYR A CA 1
ATOM 663 C C . TYR A 1 86 ? -11.845 -7.787 -1.278 1.00 96.75 86 TYR A C 1
ATOM 665 O O . TYR A 1 86 ? -12.697 -7.025 -1.748 1.00 96.75 86 TYR A O 1
ATOM 673 N N . GLU A 1 87 ? -11.428 -7.712 -0.019 1.00 96.06 87 GLU A N 1
ATOM 674 C CA . GLU A 1 87 ? -11.814 -6.610 0.848 1.00 96.06 87 GLU A CA 1
ATOM 675 C C . GLU A 1 87 ? -10.932 -5.388 0.575 1.00 96.06 87 GLU A C 1
ATOM 677 O O . GLU A 1 87 ? -9.700 -5.473 0.578 1.00 96.06 87 GLU A O 1
ATOM 682 N N . ILE A 1 88 ? -11.579 -4.243 0.350 1.00 96.38 88 ILE A N 1
ATOM 683 C CA . ILE A 1 88 ? -10.919 -2.965 0.076 1.00 96.38 88 ILE A CA 1
ATOM 684 C C . ILE A 1 88 ? -11.568 -1.893 0.934 1.00 96.38 88 ILE A C 1
ATOM 686 O O . ILE A 1 88 ? -12.764 -1.630 0.802 1.00 96.38 88 ILE A O 1
ATOM 690 N N . ASN A 1 89 ? -10.776 -1.269 1.799 1.00 94.81 89 ASN A N 1
ATOM 691 C CA . ASN A 1 89 ? -11.256 -0.247 2.720 1.00 94.81 89 ASN A CA 1
ATOM 692 C C . ASN A 1 89 ? -10.120 0.686 3.176 1.00 94.81 89 ASN A C 1
ATOM 694 O O . ASN A 1 89 ? -8.992 0.605 2.704 1.00 94.81 89 ASN A O 1
ATOM 698 N N . GLU A 1 90 ? -10.439 1.595 4.090 1.00 94.00 90 GLU A N 1
ATOM 699 C CA . GLU A 1 90 ? -9.535 2.621 4.627 1.00 94.00 90 GLU A CA 1
ATOM 700 C C . GLU A 1 90 ? -8.795 2.177 5.902 1.00 94.00 90 GLU A C 1
ATOM 702 O O . GLU A 1 90 ? -8.145 2.996 6.550 1.00 94.00 90 GLU A O 1
ATOM 707 N N . LEU A 1 91 ? -8.920 0.913 6.318 1.00 91.50 91 LEU A N 1
ATOM 708 C CA . LEU A 1 91 ? -8.310 0.428 7.554 1.00 91.50 91 LEU A CA 1
ATOM 709 C C . LEU A 1 91 ? -6.918 -0.150 7.267 1.00 91.50 91 LEU A C 1
ATOM 711 O O . LEU A 1 91 ? -6.818 -1.132 6.527 1.00 91.50 91 LEU A O 1
ATOM 715 N N . PRO A 1 92 ? -5.844 0.409 7.854 1.00 92.06 92 PRO A N 1
ATOM 716 C CA . PRO A 1 92 ? -4.513 -0.150 7.698 1.00 92.06 92 PRO A CA 1
ATOM 717 C C . PRO A 1 92 ? -4.375 -1.435 8.512 1.00 92.06 92 PRO A C 1
ATOM 719 O O . PRO A 1 92 ? -4.795 -1.510 9.666 1.00 92.06 92 PRO A O 1
ATOM 722 N N . ARG A 1 93 ? -3.726 -2.441 7.925 1.00 89.81 93 ARG A N 1
ATOM 723 C CA . ARG A 1 93 ? -3.395 -3.701 8.598 1.00 89.81 93 ARG A CA 1
ATOM 724 C C . ARG A 1 93 ? -2.068 -4.224 8.073 1.00 89.81 93 ARG A C 1
ATOM 726 O O . ARG A 1 93 ? -1.765 -4.059 6.891 1.00 89.81 93 ARG A O 1
ATOM 733 N N . GLU A 1 94 ? -1.292 -4.888 8.921 1.00 88.88 94 GLU A N 1
ATOM 734 C CA . GLU A 1 94 ? -0.075 -5.566 8.470 1.00 88.88 94 GLU A CA 1
ATOM 735 C C . GLU A 1 94 ? -0.405 -6.603 7.382 1.00 88.88 94 GLU A C 1
ATOM 737 O O . GLU A 1 94 ? -1.317 -7.424 7.516 1.00 88.88 94 GLU A O 1
ATOM 742 N N . GLY A 1 95 ? 0.327 -6.539 6.272 1.00 88.25 95 GLY A N 1
ATOM 743 C CA . GLY A 1 95 ? 0.157 -7.386 5.090 1.00 88.25 95 GLY A CA 1
ATOM 744 C C . GLY A 1 95 ? -0.835 -6.856 4.065 1.00 88.25 95 GLY A C 1
ATOM 745 O O . GLY A 1 95 ? -0.923 -7.404 2.961 1.00 88.25 95 GLY A O 1
ATOM 746 N N . ALA A 1 96 ? -1.577 -5.799 4.397 1.00 94.00 96 ALA A N 1
ATOM 747 C CA . ALA A 1 96 ? -2.404 -5.111 3.422 1.00 94.00 96 ALA A CA 1
ATOM 748 C C . ALA A 1 96 ? -1.527 -4.408 2.378 1.00 94.00 96 ALA A C 1
ATOM 750 O O . ALA A 1 96 ? -0.411 -3.961 2.664 1.00 94.00 96 ALA A O 1
ATOM 751 N N . VAL A 1 97 ? -2.052 -4.306 1.160 1.00 97.19 97 VAL A N 1
ATOM 752 C CA . VAL A 1 97 ? -1.441 -3.496 0.106 1.00 97.19 97 VAL A CA 1
ATOM 753 C C . VAL A 1 97 ? -2.022 -2.096 0.207 1.00 97.19 97 VAL A C 1
ATOM 755 O O . VAL A 1 97 ? -3.216 -1.911 -0.003 1.00 97.19 97 VAL A O 1
ATOM 758 N N . LEU A 1 98 ? -1.182 -1.124 0.533 1.00 97.81 98 LEU A N 1
ATOM 759 C CA . LEU A 1 98 ? -1.500 0.294 0.470 1.00 97.81 98 LEU A CA 1
ATOM 760 C C . LEU A 1 98 ? -1.458 0.735 -0.997 1.00 97.81 98 LEU A C 1
ATOM 762 O O . LEU A 1 98 ? -0.456 0.512 -1.678 1.00 97.81 98 LEU A O 1
ATOM 766 N N . VAL A 1 99 ? -2.526 1.370 -1.477 1.00 98.12 99 VAL A N 1
ATOM 767 C CA . VAL A 1 99 ? -2.633 1.900 -2.842 1.00 98.12 99 VAL A CA 1
ATOM 768 C C . VAL A 1 99 ? -2.650 3.418 -2.813 1.00 98.12 99 VAL A C 1
ATOM 770 O O . VAL A 1 99 ? -3.508 4.011 -2.169 1.00 98.12 99 VAL A O 1
ATOM 773 N N . MET A 1 100 ? -1.735 4.039 -3.553 1.00 97.31 100 MET A N 1
ATOM 774 C CA . MET A 1 100 ? -1.662 5.484 -3.772 1.00 97.31 100 MET A CA 1
ATOM 775 C C . MET A 1 100 ? -1.993 5.759 -5.244 1.00 97.31 100 MET A C 1
ATOM 777 O O . MET A 1 100 ? -1.107 5.688 -6.098 1.00 97.31 100 MET A O 1
ATOM 781 N N . PRO A 1 101 ? -3.270 6.002 -5.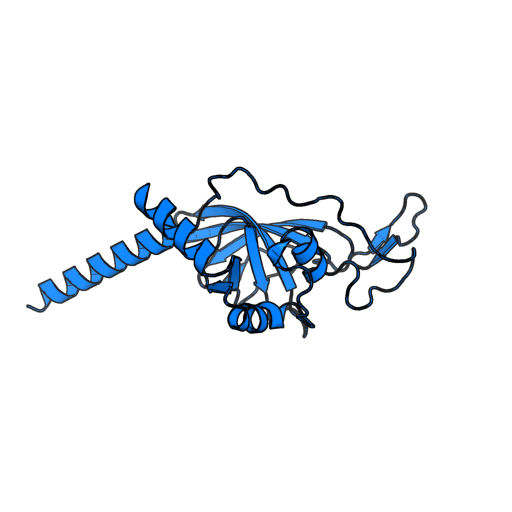583 1.00 95.12 101 PRO A N 1
ATOM 782 C CA . PRO A 1 101 ? -3.712 6.012 -6.978 1.00 95.12 101 PRO A CA 1
ATOM 783 C C . PRO A 1 101 ? -3.227 7.236 -7.765 1.00 95.12 101 PRO A C 1
ATOM 785 O O . PRO A 1 101 ? -3.121 7.164 -8.982 1.00 95.12 101 PRO A O 1
ATOM 788 N N . ASN A 1 102 ? -2.901 8.333 -7.079 1.00 92.25 102 ASN A N 1
ATOM 789 C CA . ASN A 1 102 ? -2.687 9.651 -7.682 1.00 92.25 102 ASN A CA 1
ATOM 790 C C . ASN A 1 102 ? -1.210 9.975 -8.003 1.00 92.25 102 ASN A C 1
ATOM 792 O O . ASN A 1 102 ? -0.851 11.139 -8.183 1.00 92.25 102 ASN A O 1
ATOM 796 N N . ILE A 1 103 ? -0.339 8.963 -8.064 1.00 89.19 103 ILE A N 1
ATOM 797 C CA . ILE A 1 103 ? 1.080 9.131 -8.412 1.00 89.19 103 ILE A CA 1
ATOM 798 C C . ILE A 1 103 ? 1.251 8.937 -9.917 1.00 89.19 103 ILE A C 1
ATOM 800 O O . ILE A 1 103 ? 1.220 7.809 -10.417 1.00 89.19 103 ILE A O 1
ATOM 804 N N . GLY A 1 104 ? 1.427 10.047 -10.635 1.00 85.38 104 GLY A N 1
ATOM 805 C CA . GLY A 1 104 ? 1.421 10.045 -12.099 1.00 85.38 104 GLY A CA 1
ATOM 806 C C . GLY A 1 104 ? 0.126 9.445 -12.659 1.00 85.38 104 GLY A C 1
ATOM 807 O O . GLY A 1 104 ? -0.917 9.495 -12.013 1.00 85.38 104 GLY A O 1
ATOM 808 N N . ASP A 1 105 ? 0.209 8.833 -13.842 1.00 84.62 105 ASP A N 1
ATOM 809 C CA . ASP A 1 105 ? -0.952 8.206 -14.497 1.00 84.62 105 ASP A CA 1
ATOM 810 C C . ASP A 1 105 ? -1.166 6.739 -14.078 1.00 84.62 105 ASP A C 1
ATOM 812 O O . ASP A 1 105 ? -2.184 6.129 -14.404 1.00 84.62 105 ASP A O 1
ATOM 816 N N . THR A 1 106 ? -0.197 6.140 -13.378 1.00 90.12 106 THR A N 1
ATOM 817 C CA . THR A 1 106 ? -0.179 4.699 -13.083 1.00 90.12 106 THR A CA 1
ATOM 818 C C . THR A 1 106 ? -0.464 4.368 -11.619 1.00 90.12 106 THR A C 1
ATOM 820 O O . THR A 1 106 ? -0.803 3.223 -11.309 1.00 90.12 106 THR A O 1
ATOM 823 N N . GLY A 1 107 ? -0.325 5.339 -10.714 1.00 94.12 107 GLY A N 1
ATOM 824 C CA . GLY A 1 107 ? -0.355 5.133 -9.268 1.00 94.12 107 GLY A CA 1
ATOM 825 C C . GLY A 1 107 ? 0.859 4.360 -8.741 1.00 94.12 107 GLY A C 1
ATOM 826 O O . GLY A 1 107 ? 1.756 3.973 -9.494 1.00 94.12 107 GLY A O 1
ATOM 827 N N . HIS A 1 108 ? 0.853 4.089 -7.435 1.00 95.25 108 HIS A N 1
ATOM 828 C CA . HIS A 1 108 ? 1.863 3.285 -6.741 1.00 95.25 108 HIS A CA 1
ATOM 829 C C . HIS A 1 108 ? 1.232 2.377 -5.689 1.00 95.25 108 HIS A C 1
ATOM 831 O O . HIS A 1 108 ? 0.141 2.651 -5.184 1.00 95.25 108 HIS A O 1
ATOM 837 N N . VAL A 1 109 ? 1.935 1.305 -5.331 1.00 96.12 109 VAL A N 1
ATOM 838 C CA . VAL A 1 109 ? 1.522 0.396 -4.260 1.00 96.12 109 VAL A CA 1
ATOM 839 C C . VAL A 1 109 ? 2.677 0.029 -3.341 1.00 96.12 109 VAL A C 1
ATOM 841 O O . VAL A 1 109 ? 3.819 -0.096 -3.777 1.00 96.12 109 VAL A O 1
ATOM 844 N N . ALA A 1 110 ? 2.355 -0.201 -2.072 1.00 95.81 110 ALA A N 1
ATOM 845 C CA . ALA A 1 110 ? 3.292 -0.663 -1.057 1.00 95.81 110 ALA A CA 1
ATOM 846 C C . ALA A 1 110 ? 2.656 -1.730 -0.163 1.00 95.81 110 ALA A C 1
ATOM 848 O O . ALA A 1 110 ? 1.436 -1.816 -0.048 1.00 95.81 110 ALA A O 1
ATOM 849 N N . ILE A 1 111 ? 3.473 -2.545 0.497 1.00 94.38 111 ILE A N 1
ATOM 850 C CA . ILE A 1 111 ? 3.023 -3.492 1.520 1.00 94.38 111 ILE A CA 1
ATOM 851 C C . ILE A 1 111 ? 3.216 -2.857 2.883 1.00 94.38 111 ILE A C 1
ATOM 853 O O . ILE A 1 111 ? 4.318 -2.425 3.219 1.00 94.38 111 ILE A O 1
ATOM 857 N N . VAL A 1 112 ? 2.159 -2.852 3.685 1.00 94.19 112 VAL A N 1
ATOM 858 C CA . VAL A 1 112 ? 2.233 -2.454 5.089 1.00 94.19 112 VAL A CA 1
ATOM 859 C C . VAL A 1 112 ? 2.885 -3.582 5.883 1.00 94.19 112 VAL A C 1
ATOM 861 O O . VAL A 1 112 ? 2.365 -4.694 5.918 1.00 94.19 112 VAL A O 1
ATOM 864 N N . THR A 1 113 ? 4.016 -3.320 6.527 1.00 90.81 113 THR A N 1
ATOM 865 C CA . THR A 1 113 ? 4.726 -4.310 7.356 1.00 90.81 113 THR A CA 1
ATOM 866 C C . THR A 1 113 ? 4.576 -4.075 8.844 1.00 90.81 113 THR A C 1
ATOM 868 O O . THR A 1 113 ? 4.772 -5.010 9.614 1.00 90.81 113 THR A O 1
ATOM 871 N N . LYS A 1 114 ? 4.222 -2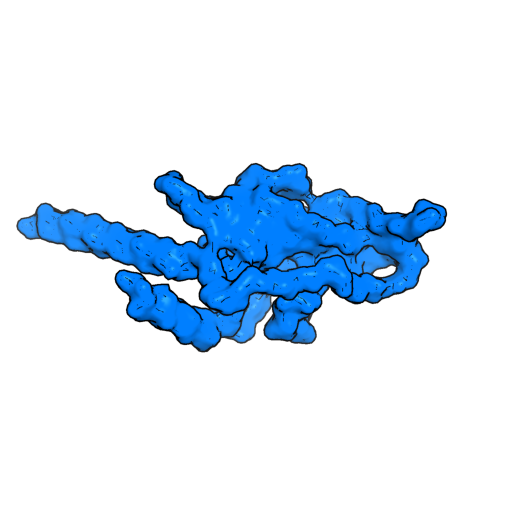.852 9.243 1.00 89.75 114 LYS A N 1
ATOM 872 C CA . LYS A 1 114 ? 3.935 -2.507 10.632 1.00 89.75 114 LYS A CA 1
ATOM 873 C C . LYS A 1 114 ? 2.837 -1.460 10.711 1.00 89.75 114 LYS A C 1
ATOM 875 O O . LYS A 1 114 ? 2.837 -0.529 9.903 1.00 89.75 114 LYS A O 1
ATOM 880 N N . VAL A 1 115 ? 1.954 -1.588 11.698 1.00 89.94 115 VAL A N 1
ATOM 881 C CA . VAL A 1 115 ? 0.908 -0.601 12.008 1.00 89.94 115 VAL A CA 1
ATOM 882 C C . VAL A 1 115 ? 0.982 -0.213 13.480 1.00 89.94 115 VAL A C 1
ATOM 884 O O . VAL A 1 115 ? 0.945 -1.076 14.352 1.00 89.94 115 VAL A O 1
ATOM 887 N N . GLU A 1 116 ? 1.040 1.085 13.770 1.00 90.12 116 GLU A N 1
ATOM 888 C CA . GLU A 1 116 ? 0.954 1.612 15.135 1.00 90.12 116 GLU A CA 1
ATOM 889 C C . GLU A 1 116 ? -0.094 2.729 15.202 1.00 90.12 116 GLU A C 1
ATOM 891 O O . GLU A 1 116 ? 0.034 3.754 14.529 1.00 90.12 116 GLU A O 1
ATOM 896 N N . LEU A 1 117 ? -1.131 2.558 16.025 1.00 87.75 117 LEU A N 1
ATOM 897 C CA . LEU A 1 117 ? -2.132 3.598 16.271 1.00 87.75 117 LEU A CA 1
ATOM 898 C C . LEU A 1 117 ? -1.546 4.690 17.180 1.00 87.75 117 LEU A C 1
ATOM 900 O O . LEU A 1 117 ? -1.118 4.425 18.306 1.00 87.75 117 LEU A O 1
ATOM 904 N N . LYS A 1 118 ? -1.553 5.936 16.706 1.00 88.88 118 LYS A N 1
ATOM 905 C CA . LYS A 1 118 ? -1.143 7.112 17.477 1.00 88.88 118 LYS A CA 1
ATOM 906 C C . LYS A 1 118 ? -2.316 7.656 18.299 1.00 88.88 118 LYS A C 1
ATOM 908 O O . LYS A 1 118 ? -3.491 7.435 18.008 1.00 88.88 118 LYS A O 1
ATOM 913 N N . LYS A 1 119 ? -1.992 8.433 19.337 1.00 85.81 119 LYS A N 1
ATOM 914 C CA . LYS A 1 119 ? -2.980 9.024 20.264 1.00 85.81 119 LYS A CA 1
ATOM 915 C C . LYS A 1 119 ? -3.975 9.979 19.593 1.00 85.81 119 LYS A C 1
ATOM 917 O O . LYS A 1 119 ? -5.058 10.188 20.124 1.00 85.81 119 LYS A O 1
ATOM 922 N N . ASP A 1 120 ? -3.605 10.570 18.462 1.00 85.69 120 ASP A N 1
ATOM 923 C CA . ASP A 1 120 ? -4.423 11.511 17.686 1.00 85.69 120 ASP A CA 1
ATOM 924 C C . ASP A 1 120 ? -5.350 10.822 16.659 1.00 85.69 120 ASP A C 1
ATOM 926 O O . ASP A 1 120 ? -5.984 11.490 15.828 1.00 85.69 120 ASP A O 1
ATOM 930 N N . GLY A 1 121 ? -5.414 9.487 16.701 1.00 86.50 121 GLY A N 1
ATOM 931 C CA . GLY A 1 121 ? -6.206 8.658 15.797 1.00 86.50 121 GLY A CA 1
ATOM 932 C C . GLY A 1 121 ? -5.582 8.452 14.415 1.00 86.50 121 GLY A C 1
ATOM 933 O O . GLY A 1 121 ? -6.226 7.845 13.567 1.00 86.50 121 GLY A O 1
ATOM 934 N N . SER A 1 122 ? -4.368 8.955 14.165 1.00 93.50 122 SER A N 1
ATOM 935 C CA . SER A 1 122 ? -3.596 8.596 12.971 1.00 93.50 122 SER A CA 1
ATOM 936 C C . SER A 1 122 ? -2.848 7.276 13.172 1.00 93.50 122 SER A C 1
ATOM 938 O O . SER A 1 122 ? -2.656 6.813 14.296 1.00 93.50 122 SER A O 1
ATOM 940 N N . TYR A 1 123 ? -2.390 6.678 12.080 1.00 94.25 123 TYR A N 1
ATOM 941 C CA . TYR A 1 123 ? -1.578 5.469 12.087 1.00 94.25 123 TYR A CA 1
ATOM 942 C C . TYR A 1 123 ? -0.158 5.788 11.620 1.00 94.25 123 TYR A C 1
ATOM 944 O O . TYR A 1 123 ? 0.033 6.437 10.596 1.00 94.25 123 TYR A O 1
ATOM 952 N N . SER A 1 124 ? 0.844 5.314 12.355 1.00 95.62 124 SER A N 1
ATOM 953 C CA . SER A 1 124 ? 2.218 5.193 11.867 1.00 95.62 124 SER A CA 1
ATOM 954 C C . SER A 1 124 ? 2.332 3.871 11.115 1.00 95.62 124 SER A C 1
ATOM 956 O O . SER A 1 124 ? 2.104 2.810 11.700 1.00 95.62 124 SER A O 1
ATOM 958 N N . LEU A 1 125 ? 2.645 3.921 9.824 1.00 95.69 125 LEU A N 1
ATOM 959 C CA . LEU A 1 125 ? 2.761 2.739 8.978 1.00 95.69 125 LEU A CA 1
ATOM 960 C C . LEU A 1 125 ? 4.210 2.565 8.551 1.00 95.69 125 LEU A C 1
ATOM 962 O O . LEU A 1 125 ? 4.769 3.456 7.918 1.00 95.69 125 LEU A O 1
ATOM 966 N N . THR A 1 126 ? 4.812 1.410 8.827 1.00 94.56 126 THR A N 1
ATOM 967 C CA . THR A 1 126 ? 6.015 1.005 8.090 1.00 94.56 126 THR A CA 1
ATOM 968 C C . THR A 1 126 ? 5.563 0.336 6.803 1.00 94.56 126 THR A C 1
ATOM 970 O O . THR A 1 126 ? 4.805 -0.635 6.840 1.00 94.56 126 THR A O 1
ATOM 973 N N . ILE A 1 127 ? 6.015 0.867 5.671 1.00 94.62 127 ILE A N 1
ATOM 974 C CA . ILE A 1 127 ? 5.693 0.359 4.341 1.00 94.62 127 ILE A CA 1
ATOM 975 C C . ILE A 1 127 ? 6.955 -0.078 3.610 1.00 94.62 127 ILE A C 1
ATOM 977 O O . ILE A 1 127 ? 8.040 0.478 3.812 1.00 94.62 127 ILE A O 1
ATOM 981 N N . ARG A 1 128 ? 6.797 -1.085 2.753 1.00 91.94 128 ARG A N 1
ATOM 982 C CA . ARG A 1 128 ? 7.834 -1.573 1.847 1.00 91.94 128 ARG A CA 1
ATOM 983 C C . ARG A 1 128 ? 7.313 -1.598 0.423 1.00 91.94 128 ARG A C 1
ATOM 985 O O . ARG A 1 128 ? 6.222 -2.111 0.184 1.00 91.94 128 ARG A O 1
ATOM 992 N N . ASP A 1 129 ? 8.087 -1.083 -0.515 1.00 90.88 129 ASP A N 1
ATOM 993 C CA . ASP A 1 129 ? 7.755 -1.089 -1.937 1.00 90.88 129 ASP A CA 1
ATOM 994 C C . ASP A 1 129 ? 9.010 -1.169 -2.805 1.00 90.88 129 ASP A C 1
ATOM 996 O O . ASP A 1 129 ? 10.135 -1.088 -2.314 1.00 90.88 129 ASP A O 1
ATOM 1000 N N . ALA A 1 130 ? 8.798 -1.377 -4.102 1.00 87.56 130 ALA A N 1
ATOM 1001 C CA . ALA A 1 130 ? 9.835 -1.240 -5.110 1.00 87.56 130 ALA A CA 1
ATOM 1002 C C . ALA A 1 130 ? 9.567 -0.006 -5.970 1.00 87.56 130 ALA A C 1
ATOM 1004 O O . ALA A 1 130 ? 8.412 0.359 -6.190 1.00 87.56 130 ALA A O 1
ATOM 1005 N N . ASN A 1 131 ? 10.635 0.583 -6.502 1.00 83.31 131 ASN A N 1
ATOM 1006 C CA . ASN A 1 131 ? 10.589 1.692 -7.455 1.00 83.31 131 ASN A CA 1
ATOM 1007 C C . ASN A 1 131 ? 9.956 2.999 -6.936 1.00 83.31 131 ASN A C 1
ATOM 1009 O O . ASN A 1 131 ? 9.424 3.774 -7.724 1.00 83.31 131 ASN A O 1
ATOM 1013 N N . ALA A 1 132 ? 9.986 3.268 -5.629 1.00 83.88 132 ALA A N 1
ATOM 1014 C CA . ALA A 1 132 ? 9.448 4.524 -5.102 1.00 83.88 132 ALA A CA 1
ATOM 1015 C C . ALA A 1 132 ? 10.267 5.754 -5.538 1.00 83.88 132 ALA A C 1
ATOM 1017 O O . ALA A 1 132 ? 9.702 6.817 -5.772 1.00 83.88 132 ALA A O 1
ATOM 1018 N N . ASP A 1 133 ? 11.593 5.618 -5.652 1.00 77.94 133 ASP A N 1
ATOM 1019 C CA . ASP A 1 133 ? 12.510 6.728 -5.941 1.00 77.94 133 ASP A CA 1
ATOM 1020 C C . ASP A 1 133 ? 13.050 6.759 -7.387 1.00 77.94 133 ASP A C 1
ATOM 1022 O O . ASP A 1 133 ? 13.944 7.555 -7.680 1.00 77.94 133 ASP A O 1
ATOM 1026 N N . ASP A 1 134 ? 12.541 5.887 -8.273 1.00 71.25 134 ASP A N 1
ATOM 1027 C CA . ASP A 1 134 ? 12.989 5.684 -9.669 1.00 71.25 134 ASP A CA 1
ATOM 1028 C C . ASP A 1 134 ? 14.515 5.500 -9.823 1.00 71.25 134 ASP A C 1
ATOM 1030 O O . ASP A 1 134 ? 15.096 5.688 -10.902 1.00 71.25 134 ASP A O 1
ATOM 1034 N N . LYS A 1 135 ? 15.216 5.118 -8.741 1.00 67.69 135 LYS A N 1
ATOM 1035 C CA . LYS A 1 135 ? 16.669 4.960 -8.781 1.00 67.69 135 LYS A CA 1
ATOM 1036 C C . LYS A 1 135 ? 17.066 3.659 -9.462 1.00 67.69 135 LYS A C 1
ATOM 1038 O O . LYS A 1 135 ? 16.455 2.596 -9.319 1.00 67.69 135 LYS A O 1
ATOM 1043 N N . ALA A 1 136 ? 18.166 3.743 -10.202 1.00 65.44 136 ALA A N 1
ATOM 1044 C CA . ALA A 1 136 ? 18.821 2.579 -10.769 1.00 65.44 136 ALA A CA 1
ATOM 1045 C C . ALA A 1 136 ? 19.583 1.794 -9.696 1.00 65.44 136 ALA A C 1
ATOM 1047 O O . ALA A 1 136 ? 20.262 2.368 -8.843 1.00 65.44 136 ALA A O 1
ATOM 1048 N N . VAL A 1 137 ? 19.497 0.469 -9.780 1.00 65.38 137 VAL A N 1
ATOM 1049 C CA . VAL A 1 137 ? 20.340 -0.456 -9.020 1.00 65.38 137 VAL A CA 1
ATOM 1050 C C . VAL A 1 137 ? 21.558 -0.792 -9.877 1.00 65.38 137 VAL A C 1
ATOM 1052 O O . VAL A 1 137 ? 21.402 -1.102 -11.058 1.00 65.38 137 VAL A O 1
ATOM 1055 N N . TYR A 1 138 ? 22.758 -0.746 -9.298 1.00 65.38 138 TYR A N 1
ATOM 1056 C CA . TYR A 1 138 ? 24.027 -0.984 -9.997 1.00 65.38 138 TYR A CA 1
ATOM 1057 C C . TYR A 1 138 ? 24.727 -2.247 -9.479 1.00 65.38 138 TYR A C 1
ATOM 1059 O O . TYR A 1 138 ? 24.578 -2.605 -8.312 1.00 65.38 138 TYR A O 1
ATOM 1067 N N . ASP A 1 139 ? 25.493 -2.921 -10.339 1.00 67.75 139 ASP A N 1
ATOM 1068 C CA . ASP A 1 139 ? 26.355 -4.038 -9.946 1.00 67.75 139 ASP A CA 1
ATOM 1069 C C . ASP A 1 139 ? 27.682 -3.547 -9.353 1.00 67.75 139 ASP A C 1
ATOM 1071 O O . ASP A 1 139 ? 27.996 -2.356 -9.349 1.00 67.75 139 ASP A O 1
ATOM 1075 N N . SER A 1 140 ? 28.508 -4.484 -8.879 1.00 67.69 140 SER A N 1
ATOM 1076 C CA . SER A 1 140 ? 29.840 -4.191 -8.328 1.00 67.69 140 SER A CA 1
ATOM 1077 C C . SER A 1 140 ? 30.828 -3.592 -9.340 1.00 67.69 140 SER A C 1
ATOM 1079 O O . SER A 1 140 ? 31.946 -3.239 -8.969 1.00 67.69 140 SER A O 1
ATOM 1081 N N . LYS A 1 141 ? 30.439 -3.474 -10.616 1.00 71.69 141 LYS A N 1
ATOM 1082 C CA . LYS A 1 141 ? 31.203 -2.869 -11.713 1.00 71.69 141 LYS A CA 1
ATOM 1083 C C . LYS A 1 141 ? 30.558 -1.566 -12.211 1.00 71.69 141 LYS A C 1
ATOM 1085 O O . LYS A 1 141 ? 30.899 -1.116 -13.305 1.00 71.69 141 LYS A O 1
ATOM 1090 N N . ASN A 1 142 ? 29.652 -0.963 -11.432 1.00 65.00 142 ASN A N 1
ATOM 1091 C CA . ASN A 1 142 ? 28.897 0.248 -11.776 1.00 65.00 142 ASN A CA 1
ATOM 1092 C C . ASN A 1 142 ? 28.059 0.135 -13.062 1.00 65.00 142 ASN A C 1
ATOM 1094 O O . ASN A 1 142 ? 27.745 1.143 -13.696 1.00 65.00 142 ASN A O 1
ATOM 1098 N N . LYS A 1 143 ? 27.657 -1.072 -13.467 1.00 61.56 143 LYS A N 1
ATOM 1099 C CA . LYS A 1 143 ? 26.685 -1.245 -14.552 1.00 61.56 143 LYS A CA 1
ATOM 1100 C C . LYS A 1 143 ? 25.280 -1.246 -13.976 1.00 61.56 143 LYS A C 1
ATOM 1102 O O . LYS A 1 143 ? 25.041 -1.882 -12.954 1.00 61.56 143 LYS A O 1
ATOM 1107 N N . ILE A 1 144 ? 24.348 -0.562 -14.642 1.00 61.97 144 ILE A N 1
ATOM 1108 C CA . ILE A 1 144 ? 22.927 -0.609 -14.277 1.00 61.97 144 ILE A CA 1
ATOM 1109 C C . ILE A 1 144 ? 22.470 -2.065 -14.369 1.00 61.97 144 ILE A C 1
ATOM 1111 O O . ILE A 1 144 ? 22.446 -2.643 -15.456 1.00 61.97 144 ILE A O 1
ATOM 1115 N N . ILE A 1 145 ? 22.106 -2.643 -13.227 1.00 61.16 145 ILE A N 1
ATOM 1116 C CA . ILE A 1 145 ? 21.412 -3.922 -13.160 1.00 61.16 145 ILE A CA 1
ATOM 1117 C C . ILE A 1 145 ? 20.025 -3.684 -13.750 1.00 61.16 145 ILE A C 1
ATOM 1119 O O . ILE A 1 145 ? 19.749 -4.209 -14.827 1.00 61.16 145 ILE A O 1
ATOM 1123 N N . ILE A 1 146 ? 19.202 -2.838 -13.109 1.00 60.94 146 ILE A N 1
ATOM 1124 C CA . ILE A 1 146 ? 17.834 -2.473 -13.529 1.00 60.94 146 ILE A CA 1
ATOM 1125 C C . ILE A 1 146 ? 17.465 -1.081 -12.979 1.00 60.94 146 ILE A C 1
ATOM 1127 O O . ILE A 1 146 ? 17.825 -0.744 -11.847 1.00 60.94 146 ILE A O 1
ATOM 1131 N N . LYS A 1 147 ? 16.714 -0.283 -13.752 1.00 54.09 147 LYS A N 1
ATOM 1132 C CA . LYS A 1 147 ? 16.072 0.955 -13.273 1.00 54.09 147 LYS A CA 1
ATOM 1133 C C . LYS A 1 147 ? 14.773 0.618 -12.530 1.00 54.09 147 LYS A C 1
ATOM 1135 O O . LYS A 1 147 ? 13.918 -0.047 -13.106 1.00 54.09 147 LYS A O 1
ATOM 1140 N N . GLY A 1 148 ? 14.660 1.029 -11.267 1.00 57.66 148 GLY A N 1
ATOM 1141 C CA . GLY A 1 148 ? 13.462 0.838 -10.445 1.00 57.66 148 GLY A CA 1
ATOM 1142 C C . GLY A 1 148 ? 13.412 -0.421 -9.581 1.00 57.66 148 GLY A C 1
ATOM 1143 O O . GLY A 1 148 ? 12.499 -0.602 -8.793 1.00 57.66 148 GLY A O 1
ATOM 1144 N N . GLY A 1 149 ? 14.441 -1.268 -9.620 1.00 61.53 149 GLY A N 1
ATOM 1145 C CA . GLY A 1 149 ? 14.483 -2.490 -8.810 1.00 61.53 149 GLY A CA 1
ATOM 1146 C C . GLY A 1 149 ? 14.690 -2.287 -7.301 1.00 61.53 149 GLY A C 1
ATOM 1147 O O . GLY A 1 149 ? 14.639 -3.264 -6.553 1.00 61.53 149 GLY A O 1
ATOM 1148 N N . LYS A 1 150 ? 14.978 -1.059 -6.851 1.00 74.88 150 LYS A N 1
ATOM 1149 C CA . LYS A 1 150 ? 15.323 -0.768 -5.456 1.00 74.88 150 LYS A CA 1
ATOM 1150 C C . LYS A 1 150 ? 14.105 -0.967 -4.561 1.00 74.88 150 LYS A C 1
ATOM 1152 O O . LYS A 1 150 ? 13.038 -0.433 -4.852 1.00 74.88 150 LYS A O 1
ATOM 1157 N N . ILE A 1 151 ? 14.293 -1.743 -3.496 1.00 81.81 151 ILE A N 1
ATOM 1158 C CA . ILE A 1 151 ? 13.300 -1.907 -2.438 1.00 81.81 151 ILE A CA 1
ATOM 1159 C C . ILE A 1 151 ? 13.572 -0.845 -1.385 1.00 81.81 151 ILE A C 1
ATOM 1161 O O . ILE A 1 151 ? 14.681 -0.775 -0.850 1.00 81.81 151 ILE A O 1
ATOM 1165 N N . ASP A 1 152 ? 12.554 -0.062 -1.070 1.00 85.50 152 ASP A N 1
ATOM 1166 C CA . ASP A 1 152 ? 12.597 0.929 -0.011 1.00 85.50 152 ASP A CA 1
ATOM 1167 C C . ASP A 1 152 ? 11.731 0.479 1.162 1.00 85.50 152 ASP A C 1
ATOM 1169 O O . ASP A 1 152 ? 10.682 -0.144 0.999 1.00 85.50 152 ASP A O 1
ATOM 1173 N N . GLN A 1 153 ? 12.197 0.786 2.370 1.00 91.19 153 GLN A N 1
ATOM 1174 C CA . GLN A 1 153 ? 11.407 0.681 3.587 1.00 91.19 153 GLN A CA 1
ATOM 1175 C C . GLN A 1 153 ? 11.381 2.051 4.240 1.00 91.19 153 GLN A C 1
ATOM 1177 O O . GLN A 1 153 ? 12.432 2.635 4.509 1.00 91.19 153 GLN A O 1
ATOM 1182 N N . ARG A 1 154 ? 10.182 2.552 4.517 1.00 93.50 154 ARG A N 1
ATOM 1183 C CA . ARG A 1 154 ? 10.002 3.851 5.163 1.00 93.50 154 ARG A CA 1
ATOM 1184 C C . ARG A 1 154 ? 8.766 3.862 6.042 1.00 93.50 154 ARG A C 1
ATOM 1186 O O . ARG A 1 154 ? 7.891 3.008 5.913 1.00 93.50 154 ARG A O 1
ATOM 1193 N N . THR A 1 155 ? 8.733 4.828 6.948 1.00 95.44 155 THR A N 1
ATOM 1194 C CA . THR A 1 155 ? 7.566 5.100 7.781 1.00 95.44 155 THR A CA 1
ATOM 1195 C C . THR A 1 155 ? 6.790 6.255 7.177 1.00 95.44 155 THR A C 1
ATOM 1197 O O . THR A 1 155 ? 7.392 7.250 6.783 1.00 95.44 155 THR A O 1
ATOM 1200 N N . VAL A 1 156 ? 5.472 6.114 7.128 1.00 97.06 156 VAL A N 1
ATOM 1201 C CA . VAL A 1 156 ? 4.539 7.157 6.709 1.00 97.06 156 VAL A CA 1
ATOM 1202 C C . VAL A 1 156 ? 3.449 7.320 7.761 1.00 97.06 156 VAL A C 1
ATOM 1204 O O . VAL A 1 156 ? 3.172 6.394 8.529 1.00 97.06 156 VAL A O 1
ATOM 1207 N N . THR A 1 157 ? 2.810 8.482 7.792 1.00 97.06 157 THR A N 1
ATOM 1208 C CA . THR A 1 157 ? 1.628 8.709 8.624 1.00 97.06 157 THR A CA 1
ATOM 1209 C C . THR A 1 157 ? 0.379 8.570 7.764 1.00 97.06 157 THR A C 1
ATOM 1211 O O . THR A 1 157 ? 0.318 9.117 6.671 1.00 97.06 157 THR A O 1
ATOM 1214 N N . TYR A 1 158 ? -0.623 7.839 8.245 1.00 97.38 158 TYR A N 1
ATOM 1215 C CA . TYR A 1 158 ? -1.901 7.655 7.565 1.00 97.38 158 TYR A CA 1
ATOM 1216 C C . TYR A 1 158 ? -3.068 8.120 8.434 1.00 97.38 158 TYR A C 1
ATOM 1218 O O . TYR A 1 158 ? -3.154 7.768 9.613 1.00 97.38 158 TYR A O 1
ATOM 1226 N N . LYS A 1 159 ? -4.000 8.868 7.843 1.00 95.00 159 LYS A N 1
ATOM 1227 C CA . LYS A 1 159 ? -5.273 9.237 8.467 1.00 95.00 159 LYS A CA 1
ATOM 1228 C C . LYS A 1 159 ? -6.325 9.531 7.400 1.00 95.00 159 LYS A C 1
ATOM 1230 O O . LYS A 1 159 ? -6.069 10.318 6.498 1.00 95.00 159 LYS A O 1
ATOM 1235 N N . ASP A 1 160 ? -7.500 8.916 7.532 1.00 92.62 160 ASP A N 1
ATOM 1236 C CA . ASP A 1 160 ? -8.705 9.223 6.744 1.00 92.62 160 ASP A CA 1
ATOM 1237 C C . ASP A 1 160 ? -8.462 9.303 5.219 1.00 92.62 160 ASP A C 1
ATOM 1239 O O . ASP A 1 160 ? -8.781 10.299 4.573 1.00 92.62 160 ASP A O 1
ATOM 1243 N N . GLY A 1 161 ? -7.844 8.266 4.641 1.00 94.62 161 GLY A N 1
ATOM 1244 C CA . GLY A 1 161 ? -7.558 8.202 3.202 1.00 94.62 161 GLY A CA 1
ATOM 1245 C C . GLY A 1 161 ? -6.364 9.048 2.744 1.00 94.62 161 GLY A C 1
ATOM 1246 O O . GLY A 1 161 ? -6.112 9.151 1.543 1.00 94.62 161 GLY A O 1
ATOM 1247 N N . VAL A 1 162 ? -5.614 9.650 3.669 1.00 97.06 162 VAL A N 1
ATOM 1248 C CA . VAL A 1 162 ? -4.454 10.498 3.369 1.00 97.06 162 VAL A CA 1
ATOM 1249 C C . VAL A 1 162 ? -3.192 9.897 3.974 1.00 97.06 162 VAL A C 1
ATOM 1251 O O . VAL A 1 162 ? -3.157 9.571 5.160 1.00 97.06 162 VAL A O 1
ATOM 1254 N N . VAL A 1 163 ? -2.150 9.771 3.155 1.00 96.81 163 VAL A N 1
ATOM 1255 C CA . VAL A 1 163 ? -0.784 9.462 3.584 1.00 96.81 163 VAL A CA 1
ATOM 1256 C C . VAL A 1 163 ? 0.032 10.747 3.568 1.00 96.81 163 VAL A C 1
ATOM 1258 O O . VAL A 1 163 ? 0.036 11.467 2.573 1.00 96.81 163 VAL A O 1
ATOM 1261 N N . THR A 1 164 ? 0.738 11.020 4.656 1.00 96.12 164 THR A N 1
ATOM 1262 C CA . THR A 1 164 ? 1.644 12.159 4.804 1.00 96.12 164 THR A CA 1
ATOM 1263 C C . THR A 1 164 ? 3.008 11.706 5.309 1.00 96.12 164 THR A C 1
ATOM 1265 O O . THR A 1 164 ? 3.164 10.580 5.787 1.00 96.12 164 THR A O 1
ATOM 1268 N N . GLU A 1 165 ? 3.989 12.610 5.263 1.00 92.38 165 GLU A N 1
ATOM 1269 C CA . GLU A 1 165 ? 5.357 12.368 5.760 1.00 92.38 165 GLU A CA 1
ATOM 1270 C C . GLU A 1 165 ? 6.103 11.263 4.985 1.00 92.38 165 GLU A C 1
ATOM 1272 O O . GLU A 1 165 ? 7.102 10.726 5.463 1.00 92.38 165 GLU A O 1
ATOM 1277 N N . ASP A 1 166 ? 5.652 10.932 3.770 1.00 92.88 166 ASP A N 1
ATOM 1278 C CA . ASP A 1 166 ? 6.391 10.041 2.878 1.00 92.88 166 ASP A CA 1
ATOM 1279 C C . ASP A 1 166 ? 7.622 10.775 2.328 1.00 92.88 166 ASP A C 1
ATOM 1281 O O . ASP A 1 166 ? 7.523 11.692 1.512 1.00 92.88 166 ASP A O 1
ATOM 1285 N N . SER A 1 167 ? 8.802 10.357 2.786 1.00 89.56 167 SER A N 1
ATOM 1286 C CA . SER A 1 167 ? 10.083 10.986 2.455 1.00 89.56 167 SER A CA 1
ATOM 1287 C C . SER A 1 167 ? 10.532 10.811 1.002 1.00 89.56 167 SER A C 1
ATOM 1289 O O . SER A 1 167 ? 11.512 11.442 0.603 1.00 89.56 167 SER A O 1
ATOM 1291 N N . ILE A 1 168 ? 9.864 9.958 0.221 1.00 89.94 168 ILE A N 1
ATOM 1292 C CA . ILE A 1 168 ? 10.232 9.656 -1.165 1.00 89.94 168 ILE A CA 1
ATOM 1293 C C . ILE A 1 168 ? 9.176 10.183 -2.132 1.00 89.94 168 ILE A C 1
ATOM 1295 O O . ILE A 1 168 ? 9.509 10.894 -3.077 1.00 89.94 168 ILE A O 1
ATOM 1299 N N . ILE A 1 169 ? 7.914 9.829 -1.897 1.00 90.19 169 ILE A N 1
ATOM 1300 C CA . ILE A 1 169 ? 6.815 10.067 -2.840 1.00 90.19 169 ILE A CA 1
ATOM 1301 C C . ILE A 1 169 ? 6.010 11.329 -2.469 1.00 90.19 169 ILE A C 1
ATOM 1303 O O . ILE A 1 169 ? 5.282 11.876 -3.298 1.00 90.19 169 ILE A O 1
ATOM 1307 N N . GLY A 1 170 ? 6.172 11.845 -1.246 1.00 92.38 170 GLY A N 1
ATOM 1308 C CA . GLY A 1 170 ? 5.393 12.972 -0.733 1.00 92.38 170 GLY A CA 1
ATOM 1309 C C . GLY A 1 170 ? 3.945 12.601 -0.402 1.00 92.38 170 GLY A C 1
ATOM 1310 O O . GLY A 1 170 ? 3.544 11.442 -0.495 1.00 92.38 170 GLY A O 1
ATOM 1311 N N . ASP A 1 171 ? 3.153 13.596 -0.004 1.00 95.19 171 ASP A N 1
ATOM 1312 C CA . ASP A 1 171 ? 1.791 13.393 0.500 1.00 95.19 171 ASP A CA 1
ATOM 1313 C C . ASP A 1 171 ? 0.824 12.878 -0.578 1.00 95.19 171 ASP A C 1
ATOM 1315 O O . ASP A 1 171 ? 0.755 13.417 -1.684 1.00 95.19 171 ASP A O 1
ATOM 1319 N N . GLN A 1 172 ? 0.021 11.871 -0.227 1.00 96.19 172 GLN A N 1
ATOM 1320 C CA . GLN A 1 172 ? -0.918 11.195 -1.125 1.00 96.19 172 GLN A CA 1
ATOM 1321 C C . GLN A 1 172 ? -2.337 11.171 -0.558 1.00 96.19 172 GLN A C 1
ATOM 1323 O O . GLN A 1 172 ? -2.543 11.062 0.649 1.00 96.19 172 GLN A O 1
ATOM 1328 N N . LYS A 1 173 ? -3.331 11.238 -1.447 1.00 96.00 173 LYS A N 1
ATOM 1329 C CA . LYS A 1 173 ? -4.767 11.210 -1.119 1.00 96.00 173 LYS A CA 1
ATOM 1330 C C . LYS A 1 173 ? -5.472 10.045 -1.801 1.00 96.00 173 LYS A C 1
ATOM 1332 O O . LYS A 1 173 ? -4.925 9.457 -2.734 1.00 96.00 173 LYS A O 1
ATOM 1337 N N . ASP A 1 174 ? -6.692 9.777 -1.343 1.00 96.19 174 ASP A N 1
ATOM 1338 C CA . ASP A 1 174 ? -7.561 8.690 -1.810 1.00 96.19 174 ASP A CA 1
ATOM 1339 C C . ASP A 1 174 ? -6.900 7.315 -1.642 1.00 96.19 174 ASP A C 1
ATOM 1341 O O . ASP A 1 174 ? -7.066 6.401 -2.452 1.00 96.19 174 ASP A O 1
ATOM 1345 N N . VAL A 1 175 ? -6.105 7.190 -0.577 1.00 97.19 175 VAL A N 1
ATOM 1346 C CA . VAL A 1 175 ? -5.378 5.972 -0.247 1.00 97.19 175 VAL A CA 1
ATOM 1347 C C . VAL A 1 175 ? -6.344 4.931 0.291 1.00 97.19 175 VAL A C 1
ATOM 1349 O O . VAL A 1 175 ? -7.121 5.191 1.208 1.00 97.19 175 VAL A O 1
ATOM 1352 N N . VAL A 1 176 ? -6.248 3.724 -0.260 1.00 97.62 176 VAL A N 1
ATOM 1353 C CA . VAL A 1 176 ? -7.025 2.561 0.176 1.00 97.62 176 VAL A CA 1
ATOM 1354 C C . VAL A 1 176 ? -6.111 1.377 0.444 1.00 97.62 176 VAL A C 1
ATOM 1356 O O . VAL A 1 176 ? -5.000 1.290 -0.082 1.00 97.62 176 VAL A O 1
ATOM 1359 N N . PHE A 1 177 ? -6.602 0.438 1.242 1.00 97.62 177 PHE A N 1
ATOM 1360 C CA . PHE A 1 177 ? -5.925 -0.807 1.565 1.00 97.62 177 PHE A CA 1
ATOM 1361 C C . PHE A 1 177 ? -6.647 -1.976 0.917 1.00 97.62 177 PHE A C 1
ATOM 1363 O O . PHE A 1 177 ? -7.859 -2.130 1.066 1.00 97.62 177 PHE A O 1
ATOM 1370 N N . ILE A 1 178 ? -5.887 -2.817 0.222 1.00 97.06 178 ILE A N 1
ATOM 137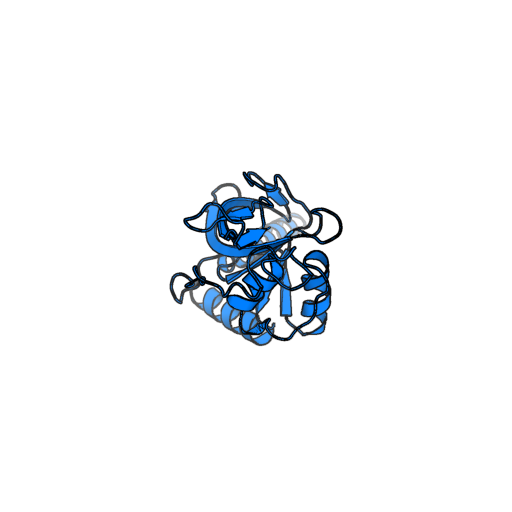1 C CA . ILE A 1 178 ? -6.355 -4.105 -0.275 1.00 97.06 178 ILE A CA 1
ATOM 1372 C C . ILE A 1 178 ? -5.926 -5.195 0.706 1.00 97.06 178 ILE A C 1
ATOM 1374 O O . ILE A 1 178 ? -4.732 -5.427 0.943 1.00 97.06 178 ILE A O 1
ATOM 1378 N N . HIS A 1 179 ? -6.913 -5.905 1.235 1.00 94.38 179 HIS A N 1
ATOM 1379 C CA . HIS A 1 179 ? -6.728 -6.993 2.189 1.00 94.38 179 HIS A CA 1
ATOM 1380 C C . HIS A 1 179 ? -6.803 -8.357 1.494 1.00 94.38 179 HIS A C 1
ATOM 1382 O O . HIS A 1 179 ? -6.507 -8.458 0.303 1.00 94.38 179 HIS A O 1
ATOM 1388 N N . GLU A 1 180 ? -7.095 -9.436 2.225 1.00 90.31 180 GLU A N 1
ATOM 1389 C CA . GLU A 1 180 ? -7.367 -10.741 1.609 1.00 90.31 180 GLU A CA 1
ATOM 1390 C C . GLU A 1 180 ? -8.753 -10.766 0.935 1.00 90.31 180 GLU A C 1
ATOM 1392 O O . GLU A 1 180 ? -9.514 -9.794 0.975 1.00 90.31 180 GLU A O 1
ATOM 1397 N N . LYS A 1 181 ? -9.113 -11.918 0.356 1.00 91.88 181 LYS A N 1
ATOM 1398 C CA . LYS A 1 181 ? -10.503 -12.214 -0.012 1.00 91.88 181 LYS A CA 1
ATOM 1399 C C . LYS A 1 181 ? -11.445 -12.010 1.173 1.00 91.88 181 LYS A C 1
ATOM 1401 O O . LYS A 1 181 ? -11.098 -12.377 2.298 1.00 91.88 181 LYS A O 1
ATOM 1406 N N . LYS A 1 182 ? -12.648 -11.485 0.915 1.00 91.44 182 LYS A N 1
ATOM 1407 C CA . LYS A 1 182 ? -13.603 -11.079 1.962 1.00 91.44 182 LYS A CA 1
ATOM 1408 C C . LYS A 1 182 ? -13.898 -12.170 2.984 1.00 91.44 182 LYS A C 1
ATOM 1410 O O . LYS A 1 182 ? -13.966 -11.868 4.167 1.00 91.44 182 LYS A O 1
ATOM 1415 N N . GLY A 1 183 ? -14.026 -13.427 2.552 1.00 86.75 183 GLY A N 1
ATOM 1416 C CA . GLY A 1 183 ? -14.218 -14.558 3.469 1.00 86.75 183 GLY A CA 1
ATOM 1417 C C . GLY A 1 183 ? -13.103 -14.657 4.517 1.00 86.75 183 GLY A C 1
ATOM 1418 O O . GLY A 1 183 ? -13.371 -14.606 5.712 1.00 86.75 183 GLY A O 1
ATOM 1419 N N . VAL A 1 184 ? -11.844 -14.671 4.068 1.00 87.50 184 VAL A N 1
ATOM 1420 C CA . VAL A 1 184 ? -10.662 -14.733 4.948 1.00 87.50 184 VAL A CA 1
ATOM 1421 C C . VAL A 1 184 ? -10.559 -13.486 5.826 1.00 87.50 184 VAL A C 1
ATOM 1423 O O . VAL A 1 184 ? -10.246 -13.575 7.013 1.00 87.50 184 VAL A O 1
ATOM 1426 N N . TYR A 1 185 ? -10.838 -12.317 5.251 1.00 86.94 185 TYR A N 1
ATOM 1427 C CA . TYR A 1 185 ? -10.823 -11.056 5.981 1.00 86.94 185 TYR A CA 1
ATOM 1428 C C . TYR A 1 185 ? -11.836 -11.049 7.134 1.00 86.94 185 TYR A C 1
ATOM 1430 O O . TYR A 1 185 ? -11.484 -10.705 8.264 1.00 86.94 185 TYR A O 1
ATOM 1438 N N . ASN A 1 186 ? -13.078 -11.458 6.856 1.00 86.44 186 ASN A N 1
ATOM 1439 C CA . ASN A 1 186 ? -14.162 -11.498 7.833 1.00 86.44 186 ASN A CA 1
ATOM 1440 C C . ASN A 1 186 ? -13.867 -12.494 8.955 1.00 86.44 186 ASN A C 1
ATOM 1442 O O . ASN A 1 186 ? -14.003 -12.129 10.116 1.00 86.44 186 ASN A O 1
ATOM 1446 N N . GLU A 1 187 ? -13.358 -13.687 8.637 1.00 83.19 187 GLU A N 1
ATOM 1447 C CA . GLU A 1 187 ? -12.944 -14.668 9.650 1.00 83.19 187 GLU A CA 1
ATOM 1448 C C . GLU A 1 187 ? -11.871 -14.105 10.594 1.00 83.19 187 GLU A C 1
ATOM 1450 O O . GLU A 1 187 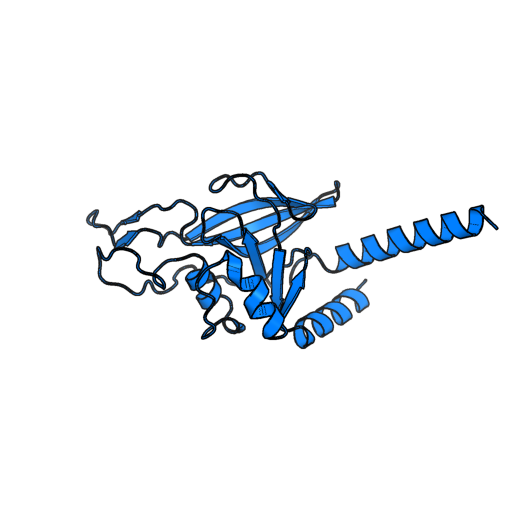? -11.936 -14.282 11.811 1.00 83.19 187 GLU A O 1
ATOM 1455 N N . LYS A 1 188 ? -10.871 -13.397 10.051 1.00 80.94 188 LYS A N 1
ATOM 1456 C CA . LYS A 1 188 ? -9.844 -12.737 10.872 1.00 80.94 188 LYS A CA 1
ATOM 1457 C C . LYS A 1 188 ? -10.425 -11.604 11.712 1.00 80.94 188 LYS A C 1
ATOM 1459 O O . LYS A 1 188 ? -9.983 -11.387 12.835 1.00 80.94 188 LYS A O 1
ATOM 1464 N N . LYS A 1 189 ? -11.399 -10.876 11.165 1.00 78.69 189 LYS A N 1
ATOM 1465 C CA . LYS A 1 189 ? -12.099 -9.792 11.859 1.00 78.69 189 LYS A CA 1
ATOM 1466 C C . LYS A 1 189 ? -12.917 -10.290 13.028 1.00 78.69 189 LYS A C 1
ATOM 1468 O O . LYS A 1 189 ? -12.817 -9.710 14.099 1.00 78.69 189 LYS A O 1
ATOM 1473 N N . GLU A 1 190 ? -13.672 -11.359 12.846 1.00 77.31 190 GLU A N 1
ATOM 1474 C CA . GLU A 1 190 ? -14.449 -11.972 13.920 1.00 77.31 190 GLU A CA 1
ATOM 1475 C C . GLU A 1 190 ? -13.535 -12.438 15.058 1.00 77.31 190 GLU A C 1
ATOM 1477 O O . GLU A 1 190 ? -13.746 -12.040 16.199 1.00 77.31 190 GLU A O 1
ATOM 1482 N N . LYS A 1 191 ? -12.440 -13.143 14.744 1.00 73.75 191 LYS A N 1
ATOM 1483 C CA . LYS A 1 191 ? -11.466 -13.598 15.754 1.00 73.75 191 LYS A CA 1
ATOM 1484 C C . LYS A 1 191 ? -10.833 -12.460 16.553 1.00 73.75 191 LYS A C 1
ATOM 1486 O O . LYS A 1 191 ? -10.739 -12.556 17.770 1.00 73.75 191 LYS A O 1
ATOM 1491 N N . ALA A 1 192 ? -10.417 -11.382 15.888 1.00 68.12 192 ALA A N 1
ATOM 1492 C CA . ALA A 1 192 ? -9.827 -10.229 16.571 1.00 68.12 192 ALA A CA 1
ATOM 1493 C C . ALA A 1 192 ? -10.836 -9.523 17.494 1.00 68.12 192 ALA A C 1
ATOM 1495 O O . ALA A 1 192 ? -10.460 -8.988 18.531 1.00 68.12 192 ALA A O 1
ATOM 1496 N N . LEU A 1 193 ? -12.123 -9.523 17.132 1.00 66.88 193 LEU A N 1
ATOM 1497 C CA . LEU A 1 193 ? -13.185 -8.941 17.953 1.00 66.88 193 LEU A CA 1
ATOM 1498 C C . LEU A 1 193 ? -13.551 -9.806 19.165 1.00 66.88 193 LEU A C 1
ATOM 1500 O O . LEU A 1 193 ? -13.976 -9.256 20.171 1.00 66.88 193 LEU A O 1
ATOM 1504 N N . GLU A 1 194 ? -13.384 -11.128 19.093 1.00 66.56 194 GLU A N 1
ATOM 1505 C CA . GLU A 1 194 ? -13.583 -12.035 20.237 1.00 66.56 194 GLU A CA 1
ATOM 1506 C C . GLU A 1 194 ? -12.501 -11.890 21.320 1.00 66.56 194 GLU A C 1
ATOM 1508 O O . GLU A 1 194 ? -12.698 -12.319 22.456 1.00 66.56 194 GLU A O 1
ATOM 1513 N N . GLN A 1 195 ? -11.353 -11.304 20.975 1.00 53.53 195 GLN A N 1
ATOM 1514 C CA . GLN A 1 195 ? -10.202 -11.128 21.864 1.00 53.53 195 GLN A CA 1
ATOM 1515 C C . GLN A 1 195 ? -10.193 -9.779 22.615 1.00 53.53 195 GLN A C 1
ATOM 1517 O O . GLN A 1 195 ? -9.301 -9.557 23.437 1.00 53.53 195 GLN A O 1
ATOM 1522 N N . VAL A 1 196 ? -11.153 -8.886 22.336 1.00 49.81 196 VAL A N 1
ATOM 1523 C CA . VAL A 1 196 ? -11.310 -7.547 22.947 1.00 49.81 196 VAL A CA 1
ATOM 1524 C C . VAL A 1 196 ? -12.450 -7.551 23.958 1.00 49.81 196 VAL A C 1
ATOM 1526 O O . VAL A 1 196 ? -12.249 -6.981 25.055 1.00 49.81 196 VAL A O 1
#

Radius of gyration: 18.83 Å; chains: 1; bounding box: 68×29×45 Å

pLDDT: mean 77.38, std 18.47, range [38.78, 98.12]

Sequence (196 aa):
MRFIKIFLTIACCVFVLSLRNSYAGPNESGSIAVVDNYKIFGKIGAESRIGYGQCVDFVKANRVDLQGISYEYAANMPKVLKDLDYEINELPREGAVLVMPNIGDTGHVAIVTKVELKKDGSYSLTIRDANADDKAVYDSKNKIIIKGGKIDQRTVTYKDGVVTEDSIIGDQKDVVFIHEKKGVYNEKKEKALEQV

Foldseek 3Di:
DVVVVVVVVVVVVVVVLVLLVLLQFEDPPDFQPQDPDDDDDDAFPDADDPQGQAQLVSLCSRPVLCPPDDQVALLRVVVRVVVVQWDKFQRHYQQWKKWQNPQPNRTHIWGFRGWDQDPVRKIWTWTKGWQLQQDFDADPVRGGSYGGNDIDIDIWIDDDQWIAPPPRRHIGGNMMITDGRPVVSVVSSVVSVVVD

Secondary structure (DSSP, 8-state):
-HHHHHHHHHHHHHHHHHHHHHHSS--SS-S----S-----S-TT----TTSS-HHHHHHHH-GGGTT---SSGGGHHHHHHHTTEEEES---TT-EEEETTSTTT-EEEEEEEEEE-TTS-EEEEEEEESSS-PEEE-TTS-EEEES--EEEEEEEEETTEEE--TTT--B-S-EEEEEEHHHHHHHHHHHHHT-